Protein AF-A0A924EHX4-F1 (afdb_monomer_lite)

pLDDT: mean 89.59, std 8.91, range [45.78, 98.62]

Sequence (194 aa):
MASSVKQGIFYFLFAVLLLPLLQLYLPFVKSAPLSGIGSAPDVNFSFADWWEGTYQQKKSKYFDDNVGFRADFVRVNSQLNYSVFNYIHAGHIIEGEQNYLYMSDYIDSYYGRDFIGADSIRRQMVKLKAVQDTLQKLRKTLVLAYAPSKEFMYPEYIPAKLRGKRTTTNFETYLHTGTSVGINQLDLNTWYCG

Radius of gyration: 26.52 Å; chains: 1; bounding box: 53×53×74 Å

Secondary structure (DSSP, 8-state):
-HHHHHHHHHHHHHHHHHHHHHHHHS--S-PPPPTT-PPPPP----HHHHHTTHHHHHHHHHHHHH-TTHHHHHHHHHHHHHHHH---SSTTEEE-GGG-EEEHHHHHHHHTTT---HHHHHHHHHHHHHHHHHHHHTT----EEEPPPHHHH-GGGS-GGG-------HHHHHHHHHHHHT--EEETHHHHT-

Foldseek 3Di:
DVVVVVVVVVVVVVCVVCVQVCCLVPVPDDDDDDPPDDAQDQDDDDPVCVVVVVNVVSNVSNCVRRGHCPRVVVVVVQVCCCPPVVDHPPVQWDQFAPRDIDGNVVLCLQQAVVPPDLVVLLVVLVVVLVVQVVCVVVVHHDEAEDDDDPCLVCVVRGHPVSDDHRDDGPVVSNVVSNVVSVHHYHYCSVVNVD

Structure (mmCIF, N/CA/C/O backbone):
data_AF-A0A924EHX4-F1
#
_entry.id   AF-A0A924EHX4-F1
#
loop_
_atom_site.group_PDB
_atom_site.id
_atom_site.type_symbol
_atom_site.label_atom_id
_atom_site.label_alt_id
_atom_site.label_comp_id
_atom_site.label_asym_id
_atom_site.label_entity_id
_atom_site.label_seq_id
_atom_site.pdbx_PDB_ins_code
_atom_site.Cartn_x
_atom_site.Cartn_y
_atom_site.Cartn_z
_atom_site.occupancy
_atom_site.B_iso_or_equiv
_atom_site.auth_seq_id
_atom_site.auth_comp_id
_atom_site.auth_asym_id
_atom_site.auth_atom_id
_atom_site.pdbx_PDB_model_num
ATOM 1 N N . MET A 1 1 ? 28.072 -10.530 -50.686 1.00 57.59 1 MET A N 1
ATOM 2 C CA . MET A 1 1 ? 26.978 -11.048 -49.829 1.00 57.59 1 MET A CA 1
ATOM 3 C C . MET A 1 1 ? 27.155 -10.705 -48.349 1.00 57.59 1 MET A C 1
ATOM 5 O O . MET A 1 1 ? 26.275 -10.054 -47.810 1.00 57.59 1 MET A O 1
ATOM 9 N N . ALA A 1 2 ? 28.274 -11.038 -47.689 1.00 61.12 2 ALA A N 1
ATOM 10 C CA . ALA A 1 2 ? 28.452 -10.763 -46.249 1.00 61.12 2 ALA A CA 1
ATOM 11 C C . ALA A 1 2 ? 28.410 -9.266 -45.849 1.00 61.12 2 ALA A C 1
ATOM 13 O O . ALA A 1 2 ? 27.991 -8.938 -44.744 1.00 61.12 2 ALA A O 1
ATOM 14 N N . SER A 1 3 ? 28.816 -8.349 -46.737 1.00 72.19 3 SER A N 1
ATOM 15 C CA . SER A 1 3 ? 28.782 -6.895 -46.487 1.00 72.19 3 SER A CA 1
ATOM 16 C C . SER A 1 3 ? 27.354 -6.326 -46.474 1.00 72.19 3 SER A C 1
ATOM 18 O O . SER A 1 3 ? 27.003 -5.588 -45.558 1.00 72.19 3 SER A O 1
ATOM 20 N N . SER A 1 4 ? 26.502 -6.751 -47.410 1.00 81.12 4 SER A N 1
ATOM 21 C CA . SER A 1 4 ? 25.101 -6.317 -47.501 1.00 81.12 4 SER A CA 1
ATOM 22 C C . SER A 1 4 ? 24.267 -6.794 -46.307 1.00 81.12 4 SER A C 1
ATOM 24 O O . SER A 1 4 ? 23.422 -6.058 -45.810 1.00 81.12 4 SER A O 1
ATOM 26 N N . VAL A 1 5 ? 24.552 -7.996 -45.786 1.00 89.88 5 VAL A N 1
ATOM 27 C CA . VAL A 1 5 ? 23.907 -8.518 -44.566 1.00 89.88 5 VAL A CA 1
ATOM 28 C C . VAL A 1 5 ? 24.309 -7.700 -43.336 1.00 89.88 5 VAL A C 1
ATOM 30 O O . VAL A 1 5 ? 23.451 -7.324 -42.543 1.00 89.88 5 VAL A O 1
ATOM 33 N N . LYS A 1 6 ? 25.597 -7.357 -43.195 1.00 90.38 6 LYS A N 1
ATOM 34 C CA . LYS A 1 6 ? 26.084 -6.507 -42.092 1.00 90.38 6 LYS A CA 1
ATOM 35 C C . LYS A 1 6 ? 25.454 -5.113 -42.114 1.00 90.38 6 LYS A C 1
ATOM 37 O O . LYS A 1 6 ? 25.056 -4.616 -41.067 1.00 90.38 6 LYS A O 1
ATOM 42 N N . GLN A 1 7 ? 25.333 -4.506 -43.295 1.00 92.00 7 GLN A N 1
ATOM 43 C CA . GLN A 1 7 ? 24.655 -3.217 -43.466 1.00 92.00 7 GLN A CA 1
ATOM 44 C C . GLN A 1 7 ? 23.169 -3.311 -43.106 1.00 92.00 7 GLN A C 1
ATOM 46 O O . GLN A 1 7 ? 22.667 -2.459 -42.379 1.00 92.00 7 GLN A O 1
ATOM 51 N N . GLY A 1 8 ? 22.485 -4.378 -43.532 1.00 94.50 8 GLY A N 1
ATOM 52 C CA . GLY A 1 8 ? 21.091 -4.626 -43.160 1.00 94.50 8 GLY A CA 1
ATOM 53 C C . GLY A 1 8 ? 20.887 -4.725 -41.645 1.00 94.50 8 GLY A C 1
ATOM 54 O O . GLY A 1 8 ? 20.010 -4.060 -41.100 1.00 94.50 8 GLY A O 1
ATOM 55 N N . ILE A 1 9 ? 21.741 -5.485 -40.950 1.00 93.38 9 ILE A N 1
ATOM 56 C CA . ILE A 1 9 ? 21.707 -5.601 -39.482 1.00 93.38 9 ILE A CA 1
ATOM 57 C C . ILE A 1 9 ? 21.968 -4.244 -38.821 1.00 93.38 9 ILE A C 1
ATOM 59 O O . ILE A 1 9 ? 21.272 -3.883 -37.875 1.00 93.38 9 ILE A O 1
ATOM 63 N N . PHE A 1 10 ? 22.940 -3.478 -39.321 1.00 95.12 10 PHE A N 1
ATOM 64 C CA . PHE A 1 10 ? 23.245 -2.151 -38.791 1.00 95.12 10 PHE A CA 1
ATOM 65 C C . PHE A 1 10 ? 22.041 -1.208 -38.888 1.00 95.12 10 PHE A C 1
ATOM 67 O O . PHE A 1 10 ? 21.652 -0.621 -37.882 1.00 95.12 10 PHE A O 1
ATOM 74 N N . TYR A 1 11 ? 21.414 -1.098 -40.064 1.00 95.38 11 TYR A N 1
ATOM 75 C CA . TYR A 1 11 ? 20.243 -0.235 -40.238 1.00 95.38 11 TYR A CA 1
ATOM 76 C C . TYR A 1 11 ? 19.065 -0.678 -39.378 1.00 95.38 11 TYR A C 1
ATOM 78 O O . TYR A 1 11 ? 18.378 0.164 -38.808 1.00 95.38 11 TYR A O 1
ATOM 86 N N . PHE A 1 12 ? 18.861 -1.988 -39.239 1.00 95.06 12 PHE A N 1
ATOM 87 C CA . PHE A 1 12 ? 17.832 -2.525 -38.362 1.00 95.06 12 PHE A CA 1
ATOM 88 C C . PHE A 1 12 ? 18.074 -2.141 -36.896 1.00 95.06 12 PHE A C 1
ATOM 90 O O . PHE A 1 12 ? 17.191 -1.568 -36.264 1.00 95.06 12 PHE A O 1
ATOM 97 N N . LEU A 1 13 ? 19.275 -2.388 -36.362 1.00 94.38 13 LEU A N 1
ATOM 98 C CA . LEU A 1 13 ? 19.617 -2.031 -34.981 1.00 94.38 13 LEU A CA 1
ATOM 99 C C . LEU A 1 13 ? 19.514 -0.523 -34.741 1.00 94.38 13 LEU A C 1
ATOM 101 O O . LEU A 1 13 ? 19.000 -0.093 -33.710 1.00 94.38 13 LEU A O 1
ATOM 105 N N . PHE A 1 14 ? 19.960 0.279 -35.707 1.00 94.12 14 PHE A N 1
ATOM 106 C CA . PHE A 1 14 ? 19.865 1.730 -35.636 1.00 94.12 14 PHE A CA 1
ATOM 107 C C . PHE A 1 14 ? 18.404 2.204 -35.618 1.00 94.12 14 PHE A C 1
ATOM 109 O O . PHE A 1 14 ? 18.040 3.044 -34.799 1.00 94.12 14 PHE A O 1
ATOM 116 N N . ALA A 1 15 ? 17.542 1.618 -36.454 1.00 92.94 15 ALA A N 1
ATOM 117 C CA . ALA A 1 15 ? 16.111 1.910 -36.456 1.00 92.94 15 ALA A CA 1
ATOM 118 C C . ALA A 1 15 ? 15.440 1.520 -35.129 1.00 92.94 15 ALA A C 1
ATOM 120 O O . ALA A 1 15 ? 14.659 2.301 -34.590 1.00 92.94 15 ALA A 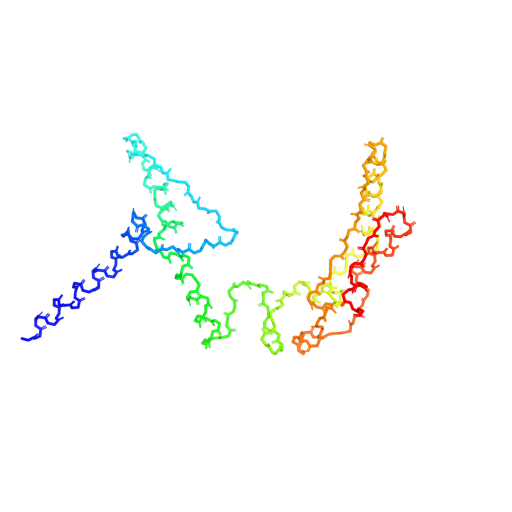O 1
ATOM 121 N N . VAL A 1 16 ? 15.780 0.354 -34.568 1.00 91.38 16 VAL A N 1
ATOM 122 C CA . VAL A 1 16 ? 15.277 -0.094 -33.257 1.00 91.38 16 VAL A CA 1
ATOM 123 C C . VAL A 1 16 ? 15.702 0.865 -32.142 1.00 91.38 16 VAL A C 1
ATOM 125 O O . VAL A 1 16 ? 14.892 1.183 -31.277 1.00 91.38 16 VAL A O 1
ATOM 128 N N . LEU A 1 17 ? 16.936 1.374 -32.176 1.00 89.38 17 LEU A N 1
ATOM 129 C CA . LEU A 1 17 ? 17.446 2.315 -31.175 1.00 89.38 17 LEU A CA 1
ATOM 130 C C . LEU A 1 17 ? 16.775 3.694 -31.264 1.00 89.38 17 LEU A C 1
ATOM 132 O O . LEU A 1 17 ? 16.553 4.337 -30.240 1.00 89.38 17 LEU A O 1
ATOM 136 N N . LEU A 1 18 ? 16.416 4.141 -32.470 1.00 90.56 18 LEU A N 1
ATOM 137 C CA . LEU A 1 18 ? 15.699 5.404 -32.676 1.00 90.56 18 LEU A CA 1
ATOM 138 C C . LEU A 1 18 ? 14.196 5.307 -32.393 1.00 90.56 18 LEU A C 1
ATOM 140 O O . LEU A 1 18 ? 13.548 6.333 -32.185 1.00 90.56 18 LEU A O 1
ATOM 144 N N . LEU A 1 19 ? 13.630 4.100 -32.364 1.00 90.50 19 LEU A N 1
ATOM 145 C CA . LEU A 1 19 ? 12.193 3.884 -32.221 1.00 90.50 19 LEU A CA 1
ATOM 146 C C . LEU A 1 19 ? 11.598 4.487 -30.924 1.00 90.50 19 LEU A C 1
ATOM 148 O O . LEU A 1 19 ? 10.579 5.173 -31.029 1.00 90.50 19 LEU A O 1
ATOM 152 N N . PRO A 1 20 ? 12.206 4.336 -29.725 1.00 89.88 20 PRO A N 1
ATOM 153 C CA . PRO A 1 20 ? 11.718 4.988 -28.504 1.00 89.88 20 PRO A CA 1
ATOM 154 C C . PRO A 1 20 ? 11.757 6.518 -28.575 1.00 89.88 20 PRO A C 1
ATOM 156 O O . PRO A 1 20 ? 10.890 7.191 -28.022 1.00 89.88 20 PRO A O 1
ATOM 159 N N . LEU A 1 21 ? 12.746 7.077 -29.276 1.00 88.19 21 LEU A N 1
ATOM 160 C CA . LEU A 1 21 ? 12.875 8.521 -29.453 1.00 88.19 21 LEU A CA 1
ATOM 161 C C . LEU A 1 21 ? 11.815 9.051 -30.425 1.00 88.19 21 LEU A C 1
ATOM 163 O O . LEU A 1 21 ? 11.180 10.064 -30.147 1.00 88.19 21 LEU A O 1
ATOM 167 N N . LEU A 1 22 ? 11.558 8.335 -31.523 1.00 90.19 22 LEU A N 1
ATOM 168 C CA . LEU A 1 22 ? 10.464 8.657 -32.442 1.00 90.19 22 LEU A CA 1
ATOM 169 C C . LEU A 1 22 ? 9.109 8.604 -31.737 1.00 90.19 22 LEU A C 1
ATOM 171 O O . LEU A 1 22 ? 8.325 9.532 -31.880 1.00 90.19 22 LEU A O 1
ATOM 175 N N . GLN A 1 23 ? 8.860 7.568 -30.937 1.00 89.88 23 GLN A N 1
ATOM 176 C CA . GLN A 1 23 ? 7.620 7.415 -30.176 1.00 89.88 23 GLN A CA 1
ATOM 177 C C . GLN A 1 23 ? 7.416 8.518 -29.123 1.00 89.88 23 GLN A C 1
ATOM 179 O O . GLN A 1 23 ? 6.276 8.853 -28.809 1.00 89.88 23 GLN A O 1
ATOM 184 N N . LEU A 1 24 ? 8.492 9.090 -28.575 1.00 86.56 24 LEU A N 1
ATOM 185 C CA . LEU A 1 24 ? 8.406 10.221 -27.647 1.00 86.56 24 LEU A CA 1
ATOM 186 C C . LEU A 1 24 ? 7.885 11.490 -28.339 1.00 86.56 24 LEU A C 1
ATOM 188 O O . LEU A 1 24 ? 6.991 12.152 -27.820 1.00 86.56 24 LEU A O 1
ATOM 192 N N . TYR A 1 25 ? 8.425 11.827 -29.512 1.00 85.38 25 TYR A N 1
ATOM 193 C CA . TYR A 1 25 ? 8.024 13.036 -30.244 1.00 85.38 25 TYR A CA 1
ATOM 194 C C . TYR A 1 25 ? 6.755 12.848 -31.082 1.00 85.38 25 TYR A C 1
ATOM 196 O O . TYR A 1 25 ? 6.004 13.796 -31.303 1.00 85.38 25 TYR A O 1
ATOM 204 N N . LEU A 1 26 ? 6.516 11.628 -31.551 1.00 87.56 26 LEU A N 1
ATOM 205 C CA . LEU A 1 26 ? 5.367 11.230 -32.350 1.00 87.56 26 LEU A CA 1
ATOM 206 C C . LEU A 1 26 ? 4.716 10.037 -31.642 1.00 87.56 26 LEU A C 1
ATOM 208 O O . LEU A 1 26 ? 5.092 8.903 -31.923 1.00 87.56 26 LEU A O 1
ATOM 212 N N . PRO A 1 27 ? 3.760 10.245 -30.721 1.00 81.31 27 PRO A N 1
ATOM 213 C CA . PRO A 1 27 ? 3.124 9.156 -29.983 1.00 81.31 27 PRO A CA 1
ATOM 214 C C . PRO A 1 27 ? 2.136 8.391 -30.877 1.00 81.31 27 PRO A C 1
ATOM 216 O O . PRO A 1 27 ? 0.917 8.494 -30.734 1.00 81.31 27 PRO A O 1
ATOM 219 N N . PHE A 1 28 ? 2.665 7.634 -31.840 1.00 88.12 28 PHE A N 1
ATOM 220 C CA . PHE A 1 28 ? 1.877 6.836 -32.779 1.00 88.12 28 PHE A CA 1
ATOM 221 C C . PHE A 1 28 ? 1.312 5.573 -32.118 1.00 88.12 28 PHE A C 1
ATOM 223 O O . PHE A 1 28 ? 0.269 5.077 -32.545 1.00 88.12 28 PHE A O 1
ATOM 230 N N . VAL A 1 29 ? 1.935 5.088 -31.038 1.00 86.12 29 VAL A N 1
ATOM 231 C CA . VAL A 1 29 ? 1.348 4.077 -30.146 1.00 86.12 29 VAL A CA 1
ATOM 232 C C . VAL A 1 29 ? 0.762 4.741 -28.902 1.00 86.12 29 VAL A C 1
ATOM 234 O O . VAL A 1 29 ? 1.423 5.525 -28.226 1.00 86.12 29 VAL A O 1
ATOM 237 N N . LYS A 1 30 ? -0.487 4.413 -28.566 1.00 83.50 30 LYS A N 1
ATOM 238 C CA . LYS A 1 30 ? -1.110 4.850 -27.311 1.00 83.50 30 LYS A CA 1
ATOM 239 C C . LYS A 1 30 ? -0.819 3.833 -26.213 1.00 83.50 30 LYS A C 1
ATOM 241 O O . LYS A 1 30 ? -1.496 2.812 -26.123 1.00 83.50 30 LYS A O 1
ATOM 246 N N . SER A 1 31 ? 0.156 4.131 -25.366 1.00 81.12 31 SER A N 1
ATOM 247 C CA . SER A 1 31 ? 0.485 3.304 -24.202 1.00 81.12 31 SER A CA 1
ATOM 248 C C . SER A 1 31 ? -0.308 3.774 -22.986 1.00 81.12 31 SER A C 1
ATOM 250 O O . SER A 1 31 ? -0.342 4.965 -22.676 1.00 81.12 31 SER A O 1
ATOM 252 N N . ALA A 1 32 ? -0.950 2.850 -22.268 1.00 81.94 32 ALA A N 1
ATOM 253 C CA . ALA A 1 32 ? -1.577 3.205 -20.995 1.00 81.94 32 ALA A CA 1
ATOM 254 C C . ALA A 1 32 ? -0.490 3.607 -19.975 1.00 81.94 32 ALA A C 1
ATOM 256 O O . ALA A 1 32 ? 0.532 2.916 -19.907 1.00 81.94 32 ALA A O 1
ATOM 257 N N . PRO A 1 33 ? -0.692 4.657 -19.159 1.00 79.81 33 PRO A N 1
ATOM 258 C CA . PRO A 1 33 ? 0.315 5.122 -18.207 1.00 79.81 33 PRO A CA 1
ATOM 259 C C . PRO A 1 33 ? 0.622 4.075 -17.126 1.00 79.81 33 PRO A C 1
ATOM 261 O O . PRO A 1 33 ? -0.158 3.150 -16.877 1.00 79.81 33 PRO A O 1
ATOM 264 N N . LEU A 1 34 ? 1.777 4.218 -16.474 1.00 77.62 34 LEU A N 1
ATOM 265 C CA . LEU A 1 34 ? 2.089 3.471 -15.255 1.00 77.62 34 LEU A CA 1
ATOM 266 C C . LEU A 1 34 ? 1.391 4.142 -14.068 1.00 77.62 34 LEU A C 1
ATOM 268 O O . LEU A 1 34 ? 1.415 5.364 -13.939 1.00 77.62 34 LEU A O 1
ATOM 272 N N . SER A 1 35 ? 0.761 3.347 -13.205 1.00 72.62 35 SER A N 1
ATOM 273 C CA . SER A 1 35 ? 0.104 3.864 -12.002 1.00 72.62 35 SER A CA 1
ATOM 274 C C . SER A 1 35 ? 1.139 4.201 -10.924 1.00 72.62 35 SER A C 1
ATOM 276 O O . SER A 1 35 ? 2.095 3.451 -10.735 1.00 72.62 35 SER A O 1
ATOM 278 N N . GLY A 1 36 ? 0.946 5.315 -10.211 1.00 66.62 36 GLY A N 1
ATOM 279 C CA . GLY A 1 36 ? 1.745 5.677 -9.032 1.00 66.62 36 GLY A CA 1
ATOM 280 C C . GLY A 1 36 ? 3.137 6.266 -9.298 1.00 66.62 36 GLY A C 1
ATOM 281 O O . GLY A 1 36 ? 3.860 6.526 -8.341 1.00 66.62 36 GLY A O 1
ATOM 282 N N . ILE A 1 37 ? 3.516 6.511 -10.557 1.00 68.19 37 ILE A N 1
ATOM 283 C CA . ILE A 1 37 ? 4.790 7.149 -10.924 1.00 68.19 37 ILE A CA 1
ATOM 284 C C . ILE A 1 37 ? 4.482 8.476 -11.621 1.00 68.19 37 ILE A C 1
ATOM 286 O O . ILE A 1 37 ? 3.849 8.490 -12.674 1.00 68.19 37 ILE A O 1
ATOM 290 N N . GLY A 1 38 ? 4.912 9.591 -11.028 1.00 68.25 38 GLY A N 1
ATOM 291 C CA . GLY A 1 38 ? 4.883 10.896 -11.689 1.00 68.25 38 GLY A CA 1
ATOM 292 C C . GLY A 1 38 ? 6.051 11.035 -12.664 1.00 68.25 38 GLY A C 1
ATOM 293 O O . GLY A 1 38 ? 7.150 10.574 -12.364 1.00 68.25 38 GLY A O 1
ATOM 294 N N . SER A 1 39 ? 5.823 11.677 -13.808 1.00 76.50 39 SER A N 1
ATOM 295 C CA . SER A 1 39 ? 6.885 12.004 -14.764 1.00 76.50 39 SER A CA 1
ATOM 296 C C . SER A 1 39 ? 7.491 13.369 -14.458 1.00 76.50 39 SER A C 1
ATOM 298 O O . SER A 1 39 ? 6.762 14.317 -14.149 1.00 76.50 39 SER A O 1
ATOM 300 N N . ALA A 1 40 ? 8.813 13.501 -14.582 1.00 81.38 40 ALA A N 1
ATOM 301 C CA . ALA A 1 40 ? 9.446 14.814 -14.564 1.00 81.38 40 ALA A CA 1
ATOM 302 C C . ALA A 1 40 ? 8.864 15.722 -15.673 1.00 81.38 40 ALA A C 1
ATOM 304 O O . ALA A 1 40 ? 8.600 15.233 -16.778 1.00 81.38 40 ALA A O 1
ATOM 305 N N . PRO A 1 41 ? 8.647 17.024 -15.397 1.00 82.75 41 PRO A N 1
ATOM 306 C CA . PRO A 1 41 ? 8.157 17.974 -16.390 1.00 82.75 41 PRO A CA 1
ATOM 307 C C . PRO A 1 41 ? 9.235 18.280 -17.431 1.00 82.75 41 PRO A C 1
ATOM 309 O O . PRO A 1 41 ? 10.430 18.236 -17.128 1.00 82.75 41 PRO A O 1
ATOM 312 N N . ASP A 1 42 ? 8.810 18.620 -18.649 1.00 84.75 42 ASP A N 1
ATOM 313 C CA . ASP A 1 42 ? 9.754 19.077 -19.664 1.00 84.75 42 ASP A CA 1
ATOM 314 C C . ASP A 1 42 ? 10.294 20.473 -19.323 1.00 84.75 42 ASP A C 1
ATOM 316 O O . ASP A 1 42 ? 9.609 21.297 -18.710 1.00 84.75 42 ASP A O 1
ATOM 320 N N . VAL A 1 43 ? 11.532 20.738 -19.731 1.00 87.50 43 VAL A N 1
ATOM 321 C CA . VAL A 1 43 ? 12.224 22.005 -19.508 1.00 87.50 43 VAL A CA 1
ATOM 322 C C . VAL A 1 43 ? 12.550 22.694 -20.823 1.00 87.50 43 VAL A C 1
ATOM 324 O O . VAL A 1 43 ? 13.069 22.088 -21.765 1.00 87.50 43 VAL A O 1
ATOM 327 N N . ASN A 1 44 ? 12.267 23.994 -20.866 1.00 89.69 44 ASN A N 1
ATOM 328 C CA . ASN A 1 44 ? 12.635 24.844 -21.988 1.00 89.69 44 ASN A CA 1
ATOM 329 C C . ASN A 1 44 ? 14.134 25.138 -21.969 1.00 89.69 44 ASN A C 1
ATOM 331 O O . ASN A 1 44 ? 14.764 25.217 -20.913 1.00 89.69 44 ASN A O 1
ATOM 335 N N . PHE A 1 45 ? 14.697 25.324 -23.157 1.00 90.38 45 PHE A N 1
ATOM 336 C CA . PHE A 1 45 ? 16.093 25.698 -23.303 1.00 90.38 45 PHE A CA 1
ATOM 337 C C . PHE A 1 45 ? 16.338 27.127 -22.802 1.00 90.38 45 PHE A C 1
ATOM 339 O O . PHE A 1 45 ? 15.621 28.058 -23.166 1.00 90.38 45 PHE A O 1
ATOM 346 N N . SER A 1 46 ? 17.390 27.288 -22.002 1.00 91.19 46 SER A N 1
ATOM 347 C CA . SER A 1 46 ? 17.916 28.564 -21.518 1.00 91.19 46 SER A CA 1
ATOM 348 C C . SER A 1 46 ? 19.434 28.511 -21.640 1.00 91.19 46 SER A C 1
ATOM 350 O O . SER A 1 46 ? 20.054 27.532 -21.228 1.00 91.19 46 SER A O 1
ATOM 352 N N . PHE A 1 47 ? 20.043 29.546 -22.223 1.00 90.94 47 PHE A N 1
ATOM 353 C CA . PHE A 1 47 ? 21.498 29.587 -22.390 1.00 90.94 47 PHE A CA 1
ATOM 354 C C . PHE A 1 47 ? 22.227 29.618 -21.037 1.00 90.94 47 PHE A C 1
ATOM 356 O O . PHE A 1 47 ? 23.268 28.982 -20.896 1.00 90.94 47 PHE A O 1
ATOM 363 N N . ALA A 1 48 ? 21.649 30.292 -20.037 1.00 91.94 48 ALA A N 1
ATOM 364 C CA . ALA A 1 48 ? 22.170 30.306 -18.672 1.00 91.94 48 ALA A CA 1
ATOM 365 C C . ALA A 1 48 ? 22.134 28.896 -18.057 1.00 91.94 48 ALA A C 1
ATOM 367 O O . ALA A 1 48 ? 23.174 28.3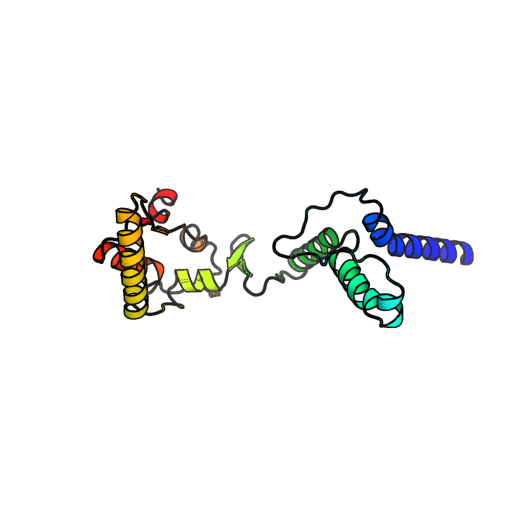69 -17.673 1.00 91.94 48 ALA A O 1
ATOM 368 N N . ASP A 1 49 ? 20.974 28.231 -18.090 1.00 89.81 49 ASP A N 1
ATOM 369 C CA . ASP A 1 49 ? 20.797 26.865 -17.577 1.00 89.81 49 ASP A CA 1
ATOM 370 C C . ASP A 1 49 ? 21.674 25.845 -18.323 1.00 89.81 49 ASP A C 1
ATOM 372 O O . ASP A 1 49 ? 22.106 24.850 -17.740 1.00 89.81 49 ASP A O 1
ATOM 376 N N . TRP A 1 50 ? 21.933 26.066 -19.617 1.00 92.31 50 TRP A N 1
ATOM 377 C CA . TRP A 1 50 ? 22.818 25.223 -20.421 1.00 92.31 50 TRP A CA 1
ATOM 378 C C . TRP A 1 50 ? 24.287 25.392 -20.032 1.00 92.31 50 TRP A C 1
ATOM 380 O O . TRP A 1 50 ? 24.990 24.388 -19.900 1.00 92.31 50 TRP A O 1
ATOM 390 N N . TRP A 1 51 ? 24.737 26.634 -19.829 1.00 94.31 51 TRP A N 1
ATOM 391 C CA . TRP A 1 51 ? 26.100 26.941 -19.391 1.00 94.31 51 TRP A CA 1
ATOM 392 C C . TRP A 1 51 ? 26.366 26.442 -17.966 1.00 94.31 51 TRP A C 1
ATOM 394 O O . TRP A 1 51 ? 27.436 25.913 -17.677 1.00 94.31 51 TRP A O 1
ATOM 404 N N . GLU A 1 52 ? 25.367 26.544 -17.091 1.00 92.88 52 GLU A N 1
ATOM 405 C CA . GLU A 1 52 ? 25.413 26.049 -15.711 1.00 92.88 52 GLU A CA 1
ATOM 406 C C . GLU A 1 52 ? 25.215 24.524 -15.597 1.00 92.88 52 GLU A C 1
ATOM 408 O O . GLU A 1 52 ? 25.380 23.955 -14.519 1.00 92.88 52 GLU A O 1
ATOM 413 N N . GLY A 1 53 ? 24.848 23.838 -16.686 1.00 90.38 53 GLY A N 1
ATOM 414 C CA . GLY A 1 53 ? 24.633 22.387 -16.714 1.00 90.38 53 GLY A CA 1
ATOM 415 C C . GLY A 1 53 ? 23.284 21.916 -16.147 1.00 90.38 53 GLY A C 1
ATOM 416 O O . GLY A 1 53 ? 22.988 20.716 -16.149 1.00 90.38 53 GLY A O 1
ATOM 417 N N . THR A 1 54 ? 22.445 22.831 -15.657 1.00 91.88 54 THR A N 1
ATOM 418 C CA . THR A 1 54 ? 21.157 22.506 -15.028 1.00 91.88 54 THR A CA 1
ATOM 419 C C . THR A 1 54 ? 20.102 22.093 -16.053 1.00 91.88 54 THR A C 1
ATOM 421 O O . THR A 1 54 ? 19.251 21.252 -15.750 1.00 91.88 54 THR A O 1
ATOM 424 N N . TYR A 1 55 ? 20.181 22.602 -17.287 1.00 91.31 55 TYR A N 1
ATOM 425 C CA . TYR A 1 55 ? 19.314 22.183 -18.390 1.00 91.31 55 TYR A CA 1
ATOM 426 C C . TYR A 1 55 ? 19.498 20.693 -18.709 1.00 91.31 55 TYR A C 1
ATOM 428 O O . TYR A 1 55 ? 18.523 19.951 -18.792 1.00 91.31 55 TYR A O 1
ATOM 436 N N . GLN A 1 56 ? 20.743 20.231 -18.828 1.00 91.50 56 GLN A N 1
ATOM 437 C CA . GLN A 1 56 ? 21.104 18.861 -19.191 1.00 91.50 56 GLN A CA 1
ATOM 438 C C . GLN A 1 56 ? 20.633 17.874 -18.120 1.00 91.50 56 GLN A C 1
ATOM 440 O O . GLN A 1 56 ? 20.053 16.845 -18.453 1.00 91.50 56 GLN A O 1
ATOM 445 N N . GLN A 1 57 ? 20.811 18.214 -16.839 1.00 90.44 57 GLN A N 1
ATOM 446 C CA . GLN A 1 57 ? 20.343 17.389 -15.720 1.00 90.44 57 GLN A CA 1
ATOM 447 C C . GLN A 1 57 ? 18.817 17.241 -15.723 1.00 90.44 57 GLN A C 1
ATOM 449 O O . GLN A 1 57 ? 18.294 16.127 -15.658 1.00 90.44 57 GLN A O 1
ATOM 454 N N . LYS A 1 58 ? 18.090 18.361 -15.842 1.00 90.19 58 LYS A N 1
ATOM 455 C CA . LYS A 1 58 ? 16.621 18.353 -15.863 1.00 90.19 58 LYS A CA 1
ATOM 456 C C . LYS A 1 58 ? 16.081 17.639 -17.106 1.00 90.19 58 LYS A C 1
ATOM 458 O O . LYS A 1 58 ? 15.157 16.837 -16.995 1.00 90.19 58 LYS A O 1
ATOM 463 N N . LYS A 1 59 ? 16.685 17.876 -18.274 1.00 89.94 59 LYS A N 1
ATOM 464 C CA . LYS A 1 59 ? 16.288 17.244 -19.537 1.00 89.94 59 LYS A CA 1
ATOM 465 C C . LYS A 1 59 ? 16.591 15.742 -19.547 1.00 89.94 59 LYS A C 1
ATOM 467 O O . LYS A 1 59 ? 15.767 14.980 -20.036 1.00 89.94 59 LYS A O 1
ATOM 472 N N . SER A 1 60 ? 17.708 15.302 -18.960 1.00 88.31 60 SER A N 1
ATOM 473 C CA . SER A 1 60 ? 18.004 13.872 -18.772 1.00 88.31 60 SER A CA 1
ATOM 474 C C . SER A 1 60 ? 16.932 13.205 -17.918 1.00 88.31 60 SER A C 1
ATOM 476 O O . SER A 1 60 ? 16.353 12.214 -18.343 1.00 88.31 60 SER A O 1
ATOM 478 N N . LYS A 1 61 ? 16.582 13.809 -16.774 1.00 88.00 61 LYS A N 1
ATOM 479 C CA . LYS A 1 61 ? 15.515 13.297 -15.904 1.00 88.00 61 LYS A CA 1
ATOM 480 C C . LYS A 1 61 ? 14.169 13.213 -16.633 1.00 88.00 61 LYS A C 1
ATOM 482 O O . LYS A 1 61 ? 13.452 12.230 -16.488 1.00 88.00 61 LYS A O 1
ATOM 487 N N . TYR A 1 62 ? 13.841 14.224 -17.441 1.00 88.94 62 TYR A N 1
ATOM 488 C CA . TYR A 1 62 ? 12.664 14.184 -18.307 1.00 88.94 62 TYR A CA 1
ATOM 489 C C . TYR A 1 62 ? 12.707 12.986 -19.263 1.00 88.94 62 TYR A C 1
ATOM 491 O O . TYR A 1 62 ? 11.731 12.245 -19.338 1.00 88.94 62 TYR A O 1
ATOM 499 N N . PHE A 1 63 ? 13.819 12.761 -19.966 1.00 86.81 63 PHE A N 1
ATOM 500 C CA . PHE A 1 63 ? 13.943 11.625 -20.880 1.00 86.81 63 PHE A CA 1
ATOM 501 C C . PHE A 1 63 ? 13.866 10.272 -20.160 1.00 86.81 63 PHE A C 1
ATOM 503 O O . PHE A 1 63 ? 13.177 9.382 -20.653 1.00 86.81 63 PHE A O 1
ATOM 510 N N . ASP A 1 64 ? 14.484 10.124 -18.988 1.00 84.25 64 ASP A N 1
ATOM 511 C CA . ASP A 1 64 ? 14.444 8.885 -18.196 1.00 84.25 64 ASP A CA 1
ATOM 512 C C . ASP A 1 64 ? 13.006 8.497 -17.792 1.00 84.25 64 ASP A C 1
ATOM 514 O O . ASP A 1 64 ? 12.631 7.317 -17.778 1.00 84.25 64 ASP A O 1
ATOM 518 N N . ASP A 1 65 ? 12.174 9.500 -17.506 1.00 84.06 65 ASP A N 1
ATOM 519 C CA . ASP A 1 65 ? 10.783 9.307 -17.092 1.00 84.06 65 ASP A CA 1
ATOM 520 C C . ASP A 1 65 ? 9.803 9.228 -18.275 1.00 84.06 65 ASP A C 1
ATOM 522 O O . ASP A 1 65 ? 8.734 8.624 -18.144 1.00 84.06 65 ASP A O 1
ATOM 526 N N . ASN A 1 66 ? 10.152 9.802 -19.431 1.00 83.06 66 ASN A N 1
ATOM 527 C CA . ASN A 1 66 ? 9.241 9.978 -20.568 1.00 83.06 66 ASN A CA 1
ATOM 528 C C . ASN A 1 66 ? 9.689 9.278 -21.859 1.00 83.06 66 ASN A C 1
ATOM 530 O O . ASN A 1 66 ? 9.032 9.455 -22.879 1.00 83.06 66 ASN A O 1
ATOM 534 N N . VAL A 1 67 ? 10.763 8.480 -21.862 1.00 87.06 67 VAL A N 1
ATOM 535 C CA . VAL A 1 67 ? 11.189 7.747 -23.068 1.00 87.06 67 VAL A CA 1
ATOM 536 C C . VAL A 1 67 ? 10.023 6.955 -23.682 1.00 87.06 67 VAL A C 1
ATOM 538 O O . VAL A 1 67 ? 9.209 6.351 -22.974 1.00 87.06 67 VAL A O 1
ATOM 541 N N . GLY A 1 68 ? 9.917 6.960 -25.015 1.00 88.38 68 GLY A N 1
ATOM 542 C CA . GLY A 1 68 ? 8.860 6.230 -25.710 1.00 88.38 68 GLY A CA 1
ATOM 543 C C . GLY A 1 68 ? 8.876 4.742 -25.351 1.00 88.38 68 GLY A C 1
ATOM 544 O O . GLY A 1 68 ? 9.932 4.158 -25.120 1.00 88.38 68 GLY A O 1
ATOM 545 N N . PHE A 1 69 ? 7.693 4.131 -25.273 1.00 89.00 69 PHE A N 1
ATOM 546 C CA . PHE A 1 69 ? 7.489 2.735 -24.857 1.00 89.00 69 PHE A CA 1
ATOM 547 C C . PHE A 1 69 ? 7.932 2.377 -23.431 1.00 89.00 69 PHE A C 1
ATOM 549 O O . PHE A 1 69 ? 7.859 1.205 -23.066 1.00 89.00 69 PHE A O 1
ATOM 556 N N . ARG A 1 70 ? 8.331 3.334 -22.577 1.00 86.88 70 ARG A N 1
ATOM 557 C CA . ARG A 1 70 ? 8.741 3.042 -21.189 1.00 86.88 70 ARG A CA 1
ATOM 558 C C . ARG A 1 70 ? 7.725 2.174 -20.449 1.00 86.88 70 ARG A C 1
ATOM 560 O O . ARG A 1 70 ? 8.089 1.160 -19.860 1.00 86.88 70 ARG A O 1
ATOM 567 N N . ALA A 1 71 ? 6.449 2.555 -20.497 1.00 87.06 71 ALA A N 1
ATOM 568 C CA . ALA A 1 71 ? 5.377 1.811 -19.840 1.00 87.06 71 ALA A CA 1
ATOM 569 C C . ALA A 1 71 ? 5.244 0.380 -20.384 1.00 87.06 71 ALA A C 1
ATOM 571 O O . ALA A 1 71 ? 5.049 -0.559 -19.613 1.00 87.06 71 ALA A O 1
ATOM 572 N N . ASP A 1 72 ? 5.387 0.209 -21.696 1.00 89.69 72 ASP A N 1
ATOM 573 C CA . ASP A 1 72 ? 5.261 -1.086 -22.358 1.00 89.69 72 ASP A CA 1
ATOM 574 C C . ASP A 1 72 ? 6.449 -1.991 -22.029 1.00 89.69 72 ASP A C 1
ATOM 576 O O . ASP A 1 72 ? 6.250 -3.140 -21.647 1.00 89.69 72 ASP A O 1
ATOM 580 N N . PHE A 1 73 ? 7.677 -1.469 -22.070 1.00 89.50 73 PHE A N 1
ATOM 581 C CA . PHE A 1 73 ? 8.875 -2.226 -21.710 1.00 89.50 73 PHE A CA 1
ATOM 582 C C . PHE A 1 73 ? 8.897 -2.622 -20.238 1.00 89.50 73 PHE A C 1
ATOM 584 O O . PHE A 1 73 ? 9.255 -3.757 -19.928 1.00 89.50 73 PHE A O 1
ATOM 591 N N . VAL A 1 74 ? 8.454 -1.743 -19.334 1.00 87.94 74 VAL A N 1
ATOM 592 C CA . VAL A 1 74 ? 8.293 -2.098 -17.917 1.00 87.94 74 VAL A CA 1
ATOM 593 C C . VAL A 1 74 ? 7.312 -3.262 -17.770 1.00 87.94 74 VAL A C 1
ATOM 595 O O . VAL A 1 74 ? 7.632 -4.235 -17.095 1.00 87.94 74 VAL A O 1
ATOM 598 N N . ARG A 1 75 ? 6.156 -3.220 -18.446 1.00 88.00 75 ARG A N 1
ATOM 599 C CA . ARG A 1 75 ? 5.159 -4.303 -18.392 1.00 88.00 75 ARG A CA 1
ATOM 600 C C . ARG A 1 75 ? 5.660 -5.604 -19.004 1.00 88.00 75 ARG A C 1
ATOM 602 O O . ARG A 1 75 ? 5.467 -6.652 -18.399 1.00 88.00 75 ARG A O 1
ATOM 609 N N . VAL A 1 76 ? 6.310 -5.549 -20.166 1.00 90.31 76 VAL A N 1
ATOM 610 C CA . VAL A 1 76 ? 6.905 -6.728 -20.812 1.00 90.31 76 VAL A CA 1
ATOM 611 C C . VAL A 1 76 ? 7.957 -7.343 -19.900 1.00 90.31 76 VAL A C 1
ATOM 613 O O . VAL A 1 76 ? 7.934 -8.549 -19.679 1.00 90.31 76 VAL A O 1
ATOM 616 N N . ASN A 1 77 ? 8.826 -6.525 -19.303 1.00 89.56 77 ASN A N 1
ATOM 617 C CA . ASN A 1 77 ? 9.805 -7.004 -18.340 1.00 89.56 77 ASN A CA 1
ATOM 618 C C . ASN A 1 77 ? 9.120 -7.649 -17.125 1.00 89.56 77 ASN A C 1
ATOM 620 O O . ASN A 1 77 ? 9.472 -8.761 -16.746 1.00 89.56 77 ASN A O 1
ATOM 624 N N . SER A 1 78 ? 8.102 -7.016 -16.536 1.00 86.06 78 SER A N 1
ATOM 625 C CA . SER A 1 78 ? 7.341 -7.615 -15.431 1.00 86.06 78 SER A CA 1
ATOM 626 C C . SER A 1 78 ? 6.678 -8.941 -15.823 1.00 86.06 78 SER A C 1
ATOM 628 O O . SER A 1 78 ? 6.765 -9.902 -15.063 1.00 86.06 78 SER A O 1
ATOM 630 N N . GLN A 1 79 ? 6.077 -9.029 -17.013 1.00 88.19 79 GLN A N 1
ATOM 631 C CA . GLN A 1 79 ? 5.428 -10.245 -17.509 1.00 88.19 79 GLN A CA 1
ATOM 632 C C . GLN A 1 79 ? 6.433 -11.367 -17.774 1.00 88.19 79 GLN A C 1
ATOM 634 O O . GLN A 1 79 ? 6.159 -12.515 -17.432 1.00 88.19 79 GLN A O 1
ATOM 639 N N . LEU A 1 80 ? 7.586 -11.061 -18.372 1.00 88.69 80 LEU A N 1
ATOM 640 C CA . LEU A 1 80 ? 8.654 -12.037 -18.591 1.00 88.69 80 LEU A CA 1
ATOM 641 C C . LEU A 1 80 ? 9.172 -12.570 -17.259 1.00 88.69 80 LEU A C 1
ATOM 643 O O . LEU A 1 80 ? 9.303 -13.778 -17.092 1.00 88.69 80 LEU A O 1
ATOM 647 N N . ASN A 1 81 ? 9.390 -11.681 -16.290 1.00 85.06 81 ASN A N 1
ATOM 648 C CA . ASN A 1 81 ? 9.846 -12.087 -14.969 1.00 85.06 81 ASN A CA 1
ATOM 649 C C . ASN A 1 81 ? 8.834 -12.967 -14.236 1.00 85.06 81 ASN A C 1
ATOM 651 O O . ASN A 1 81 ? 9.223 -13.961 -13.628 1.00 85.06 81 ASN A O 1
ATOM 655 N N . TYR A 1 82 ? 7.544 -12.662 -14.363 1.00 85.19 82 TYR A N 1
ATOM 656 C CA . TYR A 1 82 ? 6.493 -13.522 -13.836 1.00 85.19 82 TYR A CA 1
ATOM 657 C C . TYR A 1 82 ? 6.443 -14.872 -14.568 1.00 85.19 82 TYR A C 1
ATOM 659 O O . TYR A 1 82 ? 6.544 -15.913 -13.939 1.00 85.19 82 TYR A O 1
ATOM 667 N N . SER A 1 83 ? 6.376 -14.875 -15.900 1.00 85.19 83 SER A N 1
ATOM 668 C CA . SER A 1 83 ? 6.114 -16.098 -16.682 1.00 85.19 83 SER A CA 1
ATOM 669 C C . SER A 1 83 ? 7.303 -17.060 -16.738 1.00 85.19 83 SER A C 1
ATOM 671 O O . SER A 1 83 ? 7.108 -18.265 -16.852 1.00 85.19 83 SER A O 1
ATOM 673 N N . VAL A 1 84 ? 8.534 -16.534 -16.731 1.00 85.44 84 VAL A N 1
ATOM 674 C CA . VAL A 1 84 ? 9.761 -17.333 -16.894 1.00 85.44 84 VAL A CA 1
ATOM 675 C C . VAL A 1 84 ? 10.397 -17.658 -15.546 1.00 85.44 84 VAL A C 1
ATOM 677 O O . VAL A 1 84 ? 10.931 -18.751 -15.371 1.00 85.44 84 VAL A O 1
ATOM 680 N N . PHE A 1 85 ? 10.347 -16.723 -14.593 1.00 81.12 85 PHE A N 1
ATOM 681 C CA . PHE A 1 85 ? 11.065 -16.840 -13.322 1.00 81.12 85 PHE A CA 1
ATOM 682 C C . PHE A 1 85 ? 10.145 -16.913 -12.096 1.00 81.12 85 PHE A C 1
ATOM 684 O O . PHE A 1 85 ? 10.662 -17.034 -10.987 1.00 81.12 85 PHE A O 1
ATOM 691 N N . ASN A 1 86 ? 8.814 -16.832 -12.261 1.00 75.06 86 ASN A N 1
ATOM 692 C CA . ASN A 1 86 ? 7.841 -16.702 -11.164 1.00 75.06 86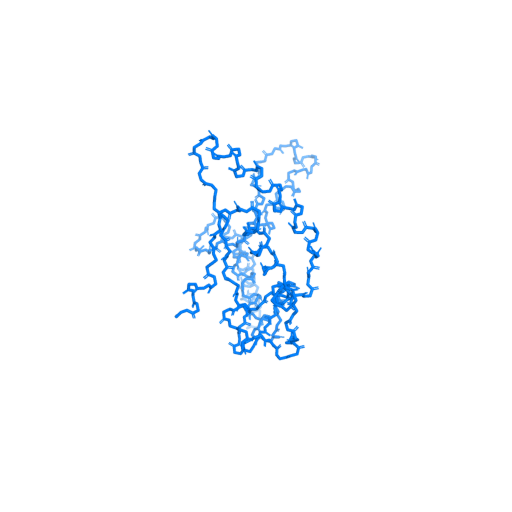 ASN A CA 1
ATOM 693 C C . ASN A 1 86 ? 8.244 -15.598 -10.166 1.00 75.06 86 ASN A C 1
ATOM 695 O O . ASN A 1 86 ? 8.103 -15.738 -8.951 1.00 75.06 86 ASN A O 1
ATOM 699 N N . TYR A 1 87 ? 8.811 -14.503 -10.688 1.00 75.31 87 TYR A N 1
ATOM 700 C CA . TYR A 1 87 ? 9.370 -13.418 -9.890 1.00 75.31 87 TYR A CA 1
ATOM 701 C C . TYR A 1 87 ? 8.536 -12.144 -10.014 1.00 75.31 87 TYR A C 1
ATOM 703 O O . TYR A 1 87 ? 8.371 -11.578 -11.099 1.00 75.31 87 TYR A O 1
ATOM 711 N N . ILE A 1 88 ? 8.056 -11.652 -8.871 1.00 76.44 88 ILE A N 1
ATOM 712 C CA . ILE A 1 88 ? 7.246 -10.439 -8.778 1.00 76.44 88 ILE A CA 1
ATOM 713 C C . ILE A 1 88 ? 8.108 -9.314 -8.200 1.00 76.44 88 ILE A C 1
ATOM 715 O O . ILE A 1 88 ? 8.599 -9.397 -7.081 1.00 76.44 88 ILE A O 1
ATOM 719 N N . HIS A 1 89 ? 8.285 -8.241 -8.975 1.00 62.66 89 HIS A N 1
ATOM 720 C CA . HIS A 1 89 ? 9.150 -7.109 -8.611 1.00 62.66 89 HIS A CA 1
ATOM 721 C C . HIS A 1 89 ? 8.576 -6.222 -7.496 1.00 62.66 89 HIS A C 1
ATOM 723 O O . HIS A 1 89 ? 9.307 -5.457 -6.870 1.00 62.66 89 HIS A O 1
ATOM 729 N N . ALA A 1 90 ? 7.265 -6.276 -7.261 1.00 67.44 90 ALA A N 1
ATOM 730 C CA . ALA A 1 90 ? 6.632 -5.522 -6.192 1.00 67.44 90 ALA A CA 1
ATOM 731 C C . ALA A 1 90 ? 6.933 -6.221 -4.860 1.00 67.44 90 ALA A C 1
ATOM 733 O O . ALA A 1 90 ? 6.361 -7.271 -4.584 1.00 67.44 90 ALA A O 1
ATOM 734 N N . GLY A 1 91 ? 7.835 -5.640 -4.061 1.00 65.19 91 GLY A N 1
ATOM 735 C CA . GLY A 1 91 ? 8.519 -6.281 -2.923 1.00 65.19 91 GLY A CA 1
ATOM 736 C C . GLY A 1 91 ? 7.659 -6.870 -1.797 1.00 65.19 91 GLY A C 1
ATOM 737 O O . GLY A 1 91 ? 8.210 -7.466 -0.881 1.00 65.19 91 GLY A O 1
ATOM 738 N N . HIS A 1 92 ? 6.335 -6.754 -1.874 1.00 78.69 92 HIS A N 1
ATOM 739 C CA . HIS A 1 92 ? 5.393 -7.309 -0.901 1.00 78.69 92 HIS A CA 1
ATOM 740 C C . HIS A 1 92 ? 4.339 -8.220 -1.536 1.00 78.69 92 HIS A C 1
ATOM 742 O O . HIS A 1 92 ? 3.477 -8.723 -0.824 1.00 78.69 92 HIS A O 1
ATOM 748 N N . ILE A 1 93 ? 4.370 -8.436 -2.858 1.00 85.06 93 ILE A N 1
ATOM 749 C CA . ILE A 1 93 ? 3.399 -9.294 -3.537 1.00 85.06 93 ILE A CA 1
ATOM 750 C C . ILE A 1 93 ? 3.885 -10.742 -3.518 1.00 85.06 93 ILE A C 1
ATOM 752 O O . ILE A 1 93 ? 4.978 -11.060 -3.983 1.00 85.06 93 ILE A O 1
ATOM 756 N N . ILE A 1 94 ? 3.034 -11.622 -3.009 1.00 86.25 94 ILE A N 1
ATOM 757 C CA . ILE A 1 94 ? 3.255 -13.055 -2.902 1.00 86.25 94 ILE A CA 1
ATOM 758 C C . ILE A 1 94 ? 2.252 -13.765 -3.802 1.00 86.25 94 ILE A C 1
ATOM 760 O O . ILE A 1 94 ? 1.053 -13.489 -3.760 1.00 86.25 94 ILE A O 1
ATOM 764 N N . GLU A 1 95 ? 2.745 -14.707 -4.598 1.00 88.44 95 GLU A N 1
ATOM 765 C CA . GLU A 1 95 ? 1.894 -15.623 -5.344 1.00 88.44 95 GLU A CA 1
ATOM 766 C C . GLU A 1 95 ? 1.324 -16.706 -4.417 1.00 88.44 95 GLU A C 1
ATOM 768 O O . GLU A 1 95 ? 2.057 -17.455 -3.767 1.00 88.44 95 GLU A O 1
ATOM 773 N N . GLY A 1 96 ? -0.001 -16.727 -4.336 1.00 88.19 96 GLY A N 1
ATOM 774 C CA . GLY A 1 96 ? -0.853 -17.713 -3.689 1.00 88.19 96 GLY A CA 1
ATOM 775 C C . GLY A 1 96 ? -1.186 -18.900 -4.578 1.00 88.19 96 GLY A C 1
ATOM 776 O O . GLY A 1 96 ? -0.690 -19.054 -5.692 1.00 88.19 96 GLY A O 1
ATOM 777 N N . GLU A 1 97 ? -2.049 -19.765 -4.063 1.00 90.19 97 GLU A N 1
ATOM 778 C CA . GLU A 1 97 ? -2.557 -20.909 -4.812 1.00 90.19 97 GLU A CA 1
ATOM 779 C C . GLU A 1 97 ? -3.450 -20.419 -5.963 1.00 90.19 97 GLU A C 1
ATOM 781 O O . GLU A 1 97 ? -4.067 -19.358 -5.887 1.00 90.19 97 GLU A O 1
ATOM 786 N N . GLN A 1 98 ? -3.480 -21.171 -7.066 1.00 89.38 98 GLN A N 1
ATOM 787 C CA . GLN A 1 98 ? -4.248 -20.814 -8.268 1.00 89.38 98 GLN A CA 1
ATOM 788 C C . GLN A 1 98 ? -3.934 -19.408 -8.828 1.00 89.38 98 GLN A C 1
ATOM 790 O O . GLN A 1 98 ? -4.818 -18.720 -9.336 1.00 89.38 98 GLN A O 1
ATOM 795 N N . ASN A 1 99 ? -2.668 -18.980 -8.757 1.00 86.06 99 ASN A N 1
ATOM 796 C CA . ASN A 1 99 ? -2.174 -17.688 -9.260 1.00 86.06 99 ASN A CA 1
ATOM 797 C C . ASN A 1 99 ? -2.802 -16.459 -8.569 1.00 86.06 99 ASN A C 1
ATOM 799 O O . ASN A 1 99 ? -2.804 -15.349 -9.110 1.00 86.06 99 ASN A O 1
ATOM 803 N N . TYR A 1 100 ? -3.353 -16.618 -7.361 1.00 89.81 100 TYR A N 1
ATOM 804 C CA . TYR A 1 100 ? -3.870 -15.486 -6.599 1.00 89.81 100 TYR A CA 1
ATOM 805 C C . TYR A 1 100 ? -2.724 -14.641 -6.045 1.00 89.81 100 TYR A C 1
ATOM 807 O O . TYR A 1 100 ? -1.946 -15.100 -5.226 1.00 89.81 100 TYR A O 1
ATOM 815 N N . LEU A 1 101 ? -2.660 -13.361 -6.402 1.00 90.31 101 LEU A N 1
ATOM 816 C CA . LEU A 1 101 ? -1.673 -12.447 -5.816 1.00 90.31 101 LEU A CA 1
ATOM 817 C C . LEU A 1 101 ? -2.154 -11.867 -4.478 1.00 90.31 101 LEU A C 1
ATOM 819 O O . LEU A 1 101 ? -3.278 -11.364 -4.406 1.00 90.31 101 LEU A O 1
ATOM 823 N N . TYR A 1 102 ? -1.305 -11.910 -3.456 1.00 91.12 102 TYR A N 1
ATOM 824 C CA . TYR A 1 102 ? -1.543 -11.375 -2.111 1.00 91.12 102 TYR A CA 1
ATOM 825 C C . TYR A 1 102 ? -0.454 -10.391 -1.713 1.00 91.12 102 TYR A C 1
ATOM 827 O O . TYR A 1 102 ? 0.644 -10.455 -2.253 1.00 91.12 102 TYR A O 1
ATOM 835 N N . MET A 1 103 ? -0.726 -9.518 -0.743 1.00 90.25 103 MET A N 1
ATOM 836 C CA . MET A 1 103 ? 0.323 -8.720 -0.108 1.00 90.25 103 MET A CA 1
ATOM 837 C C . MET A 1 103 ? 0.719 -9.362 1.224 1.00 90.25 103 MET A C 1
ATOM 839 O O . MET A 1 103 ? -0.164 -9.737 1.995 1.00 90.25 103 MET A O 1
ATOM 843 N N . SER A 1 104 ? 2.020 -9.474 1.512 1.00 90.25 104 SER A N 1
ATOM 844 C CA . SER A 1 104 ? 2.531 -10.026 2.781 1.00 90.25 104 SER A CA 1
ATOM 845 C C . SER A 1 104 ? 1.853 -9.399 3.995 1.00 90.25 104 SER A C 1
ATOM 847 O O . SER A 1 104 ? 1.378 -10.103 4.882 1.00 90.25 104 SER A O 1
ATOM 849 N N . ASP A 1 105 ? 1.737 -8.076 3.975 1.00 91.38 105 ASP A N 1
ATOM 850 C CA . ASP A 1 105 ? 1.278 -7.290 5.114 1.00 91.38 105 ASP A CA 1
ATOM 851 C C . ASP A 1 105 ? -0.208 -7.551 5.394 1.00 91.38 105 ASP A C 1
ATOM 853 O O . ASP A 1 105 ? -0.616 -7.663 6.546 1.00 91.38 105 ASP A O 1
ATOM 857 N N . TYR A 1 106 ? -1.019 -7.755 4.351 1.00 92.75 106 TYR A N 1
ATOM 858 C CA . TYR A 1 106 ? -2.429 -8.104 4.517 1.00 92.75 106 TYR A CA 1
ATOM 859 C C . TYR A 1 106 ? -2.634 -9.554 4.973 1.00 92.75 106 TYR A C 1
ATOM 861 O O . TYR A 1 106 ? -3.572 -9.826 5.725 1.00 92.75 106 TYR A O 1
ATOM 869 N N . ILE A 1 107 ? -1.744 -10.481 4.594 1.00 94.56 107 ILE A N 1
ATOM 870 C CA . ILE A 1 107 ? -1.724 -11.837 5.170 1.00 94.56 107 ILE A CA 1
ATOM 871 C C . ILE A 1 107 ? -1.431 -11.752 6.671 1.00 94.56 107 ILE A C 1
ATOM 873 O O . ILE A 1 107 ? -2.088 -12.421 7.475 1.00 94.56 107 ILE A O 1
ATOM 877 N N . ASP A 1 108 ? -0.476 -10.913 7.063 1.00 94.62 108 ASP A N 1
ATOM 878 C CA . ASP A 1 108 ? -0.132 -10.710 8.465 1.00 94.62 108 ASP A CA 1
ATOM 879 C C . ASP A 1 108 ? -1.289 -10.076 9.248 1.00 94.62 108 ASP A C 1
ATOM 881 O O . ASP A 1 108 ? -1.626 -10.583 10.324 1.00 94.62 108 ASP A O 1
ATOM 885 N N . SER A 1 109 ? -1.980 -9.081 8.679 1.00 94.88 109 SER A N 1
ATOM 886 C CA . SER A 1 109 ? -3.210 -8.519 9.254 1.00 94.88 109 SER A CA 1
ATOM 887 C C . SER A 1 109 ? -4.331 -9.552 9.401 1.00 94.88 109 SER A C 1
ATOM 889 O O . SER A 1 109 ? -5.030 -9.566 10.418 1.00 94.88 109 SER A O 1
ATOM 891 N N . TYR A 1 110 ? -4.497 -10.446 8.421 1.00 95.25 110 TYR A N 1
ATOM 892 C CA . TYR A 1 110 ? -5.529 -11.487 8.446 1.00 95.25 110 TYR A CA 1
ATOM 893 C C . TYR A 1 110 ? -5.317 -12.506 9.575 1.00 95.25 110 TYR A C 1
ATOM 895 O O . TYR A 1 110 ? -6.277 -12.916 10.245 1.00 95.25 110 TYR A O 1
ATOM 903 N N . TYR A 1 111 ? -4.060 -12.895 9.816 1.00 96.12 111 TYR A N 1
ATOM 904 C CA . TYR A 1 111 ? -3.697 -13.802 10.907 1.00 96.12 111 TYR A CA 1
ATOM 905 C C . TYR A 1 111 ? -3.475 -13.099 12.253 1.00 96.12 111 TYR A C 1
ATOM 907 O O . TYR A 1 111 ? -3.431 -13.789 13.268 1.00 96.12 111 TYR A O 1
ATOM 915 N N . GLY A 1 112 ? -3.384 -11.764 12.281 1.00 95.94 112 GLY A N 1
ATOM 916 C CA . GLY A 1 112 ? -3.195 -10.960 13.495 1.00 95.94 112 GLY A CA 1
ATOM 917 C C . GLY A 1 112 ? -1.738 -10.822 13.946 1.00 95.94 112 GLY A C 1
ATOM 918 O O . GLY A 1 112 ? -1.478 -10.555 15.117 1.00 95.94 112 GLY A O 1
ATOM 919 N N . ARG A 1 113 ? -0.775 -11.014 13.039 1.00 96.19 113 ARG A N 1
ATOM 920 C CA . ARG A 1 113 ? 0.670 -10.950 13.336 1.00 96.19 113 ARG A CA 1
ATOM 921 C C . ARG A 1 113 ? 1.186 -9.522 13.511 1.00 96.19 113 ARG A C 1
ATOM 923 O O . ARG A 1 113 ? 2.229 -9.321 14.121 1.00 96.19 113 ARG A O 1
ATOM 930 N N . ASP A 1 114 ? 0.441 -8.547 13.009 1.00 95.94 114 ASP A N 1
ATOM 931 C CA . ASP A 1 114 ? 0.717 -7.111 13.075 1.00 95.94 114 ASP A CA 1
ATOM 932 C C . ASP A 1 114 ? -0.108 -6.401 14.169 1.00 95.94 114 ASP A C 1
ATOM 934 O O . ASP A 1 114 ? -0.292 -5.180 14.135 1.00 95.94 114 ASP A O 1
ATOM 938 N N . PHE A 1 115 ? -0.676 -7.157 15.116 1.00 97.56 115 PHE A N 1
ATOM 939 C CA . PHE A 1 115 ? -1.597 -6.605 16.102 1.00 97.56 115 PHE A CA 1
ATOM 940 C C . PHE A 1 115 ? -0.925 -5.533 16.971 1.00 97.56 115 PHE A C 1
ATOM 942 O O . PHE A 1 115 ? 0.002 -5.809 17.731 1.00 97.56 115 PHE A O 1
ATOM 949 N N . ILE A 1 116 ? -1.433 -4.299 16.910 1.00 97.62 116 ILE A N 1
ATOM 950 C CA . ILE A 1 116 ? -0.795 -3.135 17.555 1.00 97.62 116 ILE A CA 1
ATOM 951 C C . ILE A 1 116 ? -1.167 -2.963 19.038 1.00 97.62 116 ILE A C 1
ATOM 953 O O . ILE A 1 116 ? -0.751 -1.996 19.681 1.00 97.62 116 ILE A O 1
ATOM 957 N N . GLY A 1 117 ? -1.989 -3.865 19.578 1.00 97.56 117 GLY A N 1
ATOM 958 C CA . GLY A 1 117 ? -2.465 -3.825 20.956 1.00 97.56 117 GLY A CA 1
ATOM 959 C C . GLY A 1 117 ? -3.752 -3.016 21.152 1.00 97.56 117 GLY A C 1
ATOM 960 O O . GLY A 1 117 ? -3.958 -1.943 20.573 1.00 97.56 117 GLY A O 1
ATOM 961 N N . ALA A 1 118 ? -4.611 -3.516 22.043 1.00 97.56 118 ALA A N 1
ATOM 962 C CA . ALA A 1 118 ? -5.928 -2.943 22.320 1.00 97.56 118 ALA A CA 1
ATOM 963 C C . ALA A 1 118 ? -5.865 -1.491 22.824 1.00 97.56 118 ALA A C 1
ATOM 965 O O . ALA A 1 118 ? -6.682 -0.664 22.425 1.00 97.56 118 ALA A O 1
ATOM 966 N N . ASP A 1 119 ? -4.863 -1.141 23.636 1.00 97.88 119 ASP A N 1
ATOM 967 C CA . ASP A 1 119 ? -4.709 0.223 24.152 1.00 97.88 119 ASP A CA 1
ATOM 968 C C . ASP A 1 119 ? -4.391 1.240 23.053 1.00 97.88 119 ASP A C 1
ATOM 970 O O . ASP A 1 119 ? -4.880 2.373 23.087 1.00 97.88 119 ASP A O 1
ATOM 974 N N . SER A 1 120 ? -3.578 0.848 22.064 1.00 98.25 120 SER A N 1
ATOM 975 C CA . SER A 1 120 ? -3.261 1.704 20.917 1.00 98.25 120 SER A CA 1
ATOM 976 C C . SER A 1 120 ? -4.518 1.978 20.098 1.00 98.25 120 SER A C 1
ATOM 978 O O . SER A 1 120 ? -4.855 3.137 19.845 1.00 98.25 120 SER A O 1
ATOM 980 N N . ILE A 1 121 ? -5.270 0.920 19.792 1.00 98.44 121 ILE A N 1
ATOM 981 C CA . ILE A 1 121 ? -6.538 0.991 19.061 1.00 98.44 121 ILE A CA 1
ATOM 982 C C . ILE A 1 121 ? -7.563 1.842 19.815 1.00 98.44 121 ILE A C 1
ATOM 984 O O . ILE A 1 121 ? -8.171 2.742 19.237 1.00 98.44 121 ILE A O 1
ATOM 988 N N . ARG A 1 122 ? -7.704 1.645 21.129 1.00 98.25 122 ARG A N 1
ATOM 989 C CA . ARG A 1 122 ? -8.607 2.439 21.968 1.00 98.25 122 ARG A CA 1
ATOM 990 C C . ARG A 1 122 ? -8.264 3.921 21.946 1.00 98.25 122 ARG A C 1
ATOM 992 O O . ARG A 1 122 ? -9.167 4.743 21.799 1.00 98.25 122 ARG A O 1
ATOM 999 N N . ARG A 1 123 ? -6.981 4.291 22.040 1.00 98.44 123 ARG A N 1
ATOM 1000 C CA . ARG A 1 123 ? -6.564 5.701 21.923 1.00 98.44 123 ARG A CA 1
ATOM 1001 C C . ARG A 1 123 ? -6.939 6.296 20.567 1.00 98.44 123 ARG A C 1
ATOM 1003 O O . ARG A 1 123 ? -7.366 7.447 20.517 1.00 98.44 123 ARG A O 1
ATOM 1010 N N . GLN A 1 124 ? -6.791 5.536 19.484 1.00 98.38 124 GLN A N 1
ATOM 1011 C CA . GLN A 1 124 ? -7.173 5.988 18.144 1.00 98.38 124 GLN A CA 1
ATOM 1012 C C . GLN A 1 124 ? -8.692 6.148 18.011 1.00 98.38 124 GLN A C 1
ATOM 1014 O O . GLN A 1 124 ? -9.153 7.189 17.548 1.00 98.38 124 GLN A O 1
ATOM 1019 N N . MET A 1 125 ? -9.475 5.190 18.512 1.00 98.31 125 MET A N 1
ATOM 1020 C CA . MET A 1 125 ? -10.938 5.239 18.450 1.00 98.31 125 MET A CA 1
ATOM 1021 C C . MET A 1 125 ? -11.541 6.359 19.301 1.00 98.31 125 MET A C 1
ATOM 1023 O O . MET A 1 125 ? -12.474 7.027 18.861 1.00 98.31 125 MET A O 1
ATOM 1027 N N . VAL A 1 126 ? -10.970 6.654 20.472 1.00 98.38 126 VAL A N 1
ATOM 1028 C CA . VAL A 1 126 ? -11.382 7.818 21.278 1.00 98.38 126 VAL A CA 1
ATOM 1029 C C . VAL A 1 126 ? -11.113 9.133 20.535 1.00 98.38 126 VAL A C 1
ATOM 1031 O O . VAL A 1 126 ? -11.961 10.025 20.537 1.00 98.38 126 VAL A O 1
ATOM 1034 N N . LYS A 1 127 ? -9.968 9.257 19.849 1.00 98.50 127 LYS A N 1
ATOM 1035 C CA . LYS A 1 127 ? -9.681 10.433 19.009 1.00 98.50 127 LYS A CA 1
ATOM 1036 C C . LYS A 1 127 ? -10.660 10.538 17.839 1.00 98.50 127 LYS A C 1
ATOM 1038 O O . LYS A 1 127 ? -11.175 11.622 17.578 1.00 98.50 127 LYS A O 1
ATOM 1043 N N . LEU A 1 128 ? -10.963 9.423 17.172 1.00 98.44 128 LEU A N 1
ATOM 1044 C CA . LEU A 1 128 ? -11.937 9.391 16.081 1.00 98.44 128 LEU A CA 1
ATOM 1045 C C . LEU A 1 128 ? -13.343 9.779 16.561 1.00 98.44 128 LEU A C 1
ATOM 1047 O O . LEU A 1 128 ? -14.040 10.513 15.864 1.00 98.44 128 LEU A O 1
ATOM 1051 N N . LYS A 1 129 ? -13.737 9.379 17.776 1.00 98.50 129 LYS A N 1
ATOM 1052 C CA . LYS A 1 129 ? -15.013 9.784 18.379 1.00 98.50 129 LYS A CA 1
ATOM 1053 C C . LYS A 1 129 ? -15.112 11.300 18.540 1.00 98.50 129 LYS A C 1
ATOM 1055 O O . LYS A 1 129 ? -16.133 11.881 18.187 1.00 98.50 129 LYS A O 1
ATOM 1060 N N . ALA A 1 130 ? -14.039 11.958 18.983 1.00 98.50 130 ALA A N 1
ATOM 1061 C CA . ALA A 1 130 ? -14.003 13.418 19.083 1.00 98.50 130 ALA A CA 1
ATOM 1062 C C . ALA A 1 130 ? -14.157 14.111 17.712 1.00 98.50 130 ALA A C 1
ATOM 1064 O O . ALA A 1 130 ? -14.803 15.160 17.608 1.00 98.50 130 ALA A O 1
ATOM 1065 N N . VAL A 1 131 ? -13.611 13.509 16.647 1.00 98.56 131 VAL A N 1
ATOM 1066 C CA . VAL A 1 131 ? -13.813 13.977 15.266 1.00 98.56 131 VAL A CA 1
ATOM 1067 C C . VAL A 1 131 ? -15.271 13.793 14.845 1.00 98.56 131 VAL A C 1
ATOM 1069 O O . VAL A 1 131 ? -15.881 14.746 14.362 1.00 98.56 131 VAL A O 1
ATOM 1072 N N . GLN A 1 132 ? -15.851 12.611 15.076 1.00 98.62 132 GLN A N 1
ATOM 1073 C CA . GLN A 1 132 ? -17.261 12.336 14.786 1.00 98.62 132 GLN A CA 1
ATOM 1074 C C . GLN A 1 132 ? -18.187 13.334 15.497 1.00 98.62 132 GLN A C 1
ATOM 1076 O O . GLN A 1 132 ? -19.073 13.894 14.859 1.00 98.62 132 GLN A O 1
ATOM 1081 N N . ASP A 1 133 ? -17.945 13.623 16.776 1.00 98.50 133 ASP A N 1
ATOM 1082 C CA . ASP A 1 133 ? -18.771 14.545 17.567 1.00 98.50 133 ASP A CA 1
ATOM 1083 C C . ASP A 1 133 ? -18.688 15.981 17.059 1.00 98.50 133 ASP A C 1
ATOM 1085 O O . ASP A 1 133 ? -19.686 16.703 17.007 1.00 98.50 133 ASP A O 1
ATOM 1089 N N . THR A 1 134 ? -17.495 16.401 16.644 1.00 98.62 134 THR A N 1
ATOM 1090 C CA . THR A 1 134 ? -17.295 17.707 16.009 1.00 98.62 134 THR A CA 1
ATOM 1091 C C . THR A 1 134 ? -18.039 17.789 14.678 1.00 98.62 134 THR A C 1
ATOM 1093 O O . THR A 1 134 ? -18.755 18.758 14.429 1.00 98.62 134 THR A O 1
ATOM 1096 N N . LEU A 1 135 ? -17.923 16.763 13.834 1.00 98.56 135 LEU A N 1
ATOM 1097 C CA . LEU A 1 135 ? -18.616 16.713 12.547 1.00 98.56 135 LEU A CA 1
ATOM 1098 C C . LEU A 1 135 ? -20.136 16.686 12.721 1.00 98.56 135 LEU A C 1
ATOM 1100 O O . LEU A 1 135 ? -20.837 17.405 12.010 1.00 98.56 135 LEU A O 1
ATOM 1104 N N . GLN A 1 136 ? -20.641 15.964 13.719 1.00 98.12 136 GLN A N 1
ATOM 1105 C CA . GLN A 1 136 ? -22.066 15.918 14.026 1.00 98.12 136 GLN A CA 1
ATOM 1106 C C . GLN A 1 136 ? -22.607 17.297 14.432 1.00 98.12 136 GLN A C 1
ATOM 1108 O O . GLN A 1 136 ? -23.666 17.700 13.950 1.00 98.12 136 GLN A O 1
ATOM 1113 N N . LYS A 1 137 ? -21.860 18.074 15.235 1.00 98.31 137 LYS A N 1
ATOM 1114 C CA . LYS A 1 137 ? -22.203 19.479 15.552 1.00 98.31 137 LYS A CA 1
ATOM 1115 C C . LYS A 1 137 ? -22.256 20.362 14.301 1.00 98.31 137 LYS A C 1
ATOM 1117 O O . LYS A 1 137 ? -23.058 21.289 14.236 1.00 98.31 137 LYS A O 1
ATOM 1122 N N . LEU A 1 138 ? -21.446 20.044 13.292 1.00 98.38 138 LEU A N 1
ATOM 1123 C CA . LEU A 1 138 ? -21.446 20.686 11.975 1.00 98.38 138 LEU A CA 1
ATOM 1124 C C . LEU A 1 138 ? -22.466 20.075 10.997 1.00 98.38 138 LEU A C 1
ATOM 1126 O O . LEU A 1 138 ? -22.415 20.372 9.805 1.00 98.38 138 LEU A O 1
ATOM 1130 N N . ARG A 1 139 ? -23.390 19.231 11.482 1.00 98.25 139 ARG A N 1
ATOM 1131 C CA . ARG A 1 139 ? -24.410 18.527 10.686 1.00 98.25 139 ARG A CA 1
ATOM 1132 C C . ARG A 1 139 ? -23.820 17.628 9.591 1.00 98.25 139 ARG A C 1
ATOM 1134 O O . ARG A 1 139 ? -24.417 17.460 8.531 1.00 98.25 139 ARG A O 1
ATOM 1141 N N . LYS A 1 140 ? -22.646 17.046 9.846 1.00 98.38 140 LYS A N 1
ATOM 1142 C CA . LYS A 1 140 ? -21.982 16.067 8.979 1.00 98.38 140 LYS A CA 1
ATOM 1143 C C . LYS A 1 140 ? -21.936 14.712 9.673 1.00 98.38 140 LYS A C 1
ATOM 1145 O O . LYS A 1 140 ? -21.447 14.600 10.795 1.00 98.38 140 LYS A O 1
ATOM 1150 N N . THR A 1 141 ? -22.402 13.678 8.986 1.00 97.88 141 THR A N 1
ATOM 1151 C CA . THR A 1 141 ? -22.312 12.300 9.474 1.00 97.88 141 THR A CA 1
ATOM 1152 C C . THR A 1 141 ? -20.982 11.699 9.042 1.00 97.88 141 THR A C 1
ATOM 1154 O O . THR A 1 141 ? -20.697 11.618 7.850 1.00 97.88 141 THR A O 1
ATOM 1157 N N . LEU A 1 142 ? -20.171 11.272 10.009 1.00 98.19 142 LEU A N 1
ATOM 1158 C CA . LEU A 1 142 ? -19.017 10.411 9.763 1.00 98.19 142 LEU A CA 1
ATOM 1159 C C . LEU A 1 142 ? -19.461 8.954 9.888 1.00 98.19 142 LEU A C 1
ATOM 1161 O O . LEU A 1 142 ? -20.192 8.628 10.822 1.00 98.19 142 LEU A O 1
ATOM 1165 N N . VAL A 1 143 ? -19.008 8.110 8.962 1.00 97.44 143 VAL A N 1
ATOM 1166 C CA . VAL A 1 143 ? -19.159 6.651 9.003 1.00 97.44 143 VAL A CA 1
ATOM 1167 C C . VAL A 1 143 ? -17.794 6.032 8.722 1.00 97.44 143 VAL A C 1
ATOM 1169 O O . VAL A 1 143 ? -17.168 6.353 7.712 1.00 97.44 143 VAL A O 1
ATOM 1172 N N . LEU A 1 144 ? -17.329 5.159 9.613 1.00 97.31 144 LEU A N 1
ATOM 1173 C CA . LEU A 1 144 ? -16.122 4.363 9.414 1.00 97.31 144 LEU A CA 1
ATOM 1174 C C . LEU A 1 144 ? -16.489 3.064 8.691 1.00 97.31 144 LEU A C 1
ATOM 1176 O O . LEU A 1 144 ? -17.162 2.211 9.263 1.00 97.31 144 LEU A O 1
ATOM 1180 N N . ALA A 1 145 ? -16.053 2.918 7.441 1.00 95.62 145 ALA A N 1
ATOM 1181 C CA . ALA A 1 145 ? -16.307 1.724 6.642 1.00 95.62 145 ALA A CA 1
ATOM 1182 C C . ALA A 1 145 ? -15.087 0.792 6.631 1.00 95.62 145 ALA A C 1
ATOM 1184 O O . ALA A 1 145 ? -13.990 1.205 6.255 1.00 95.62 145 ALA A O 1
ATOM 1185 N N . TYR A 1 146 ? -15.294 -0.469 7.007 1.00 94.12 146 TYR A N 1
ATOM 1186 C CA . TYR A 1 146 ? -14.299 -1.533 6.909 1.00 94.12 146 TYR A CA 1
ATOM 1187 C C . TYR A 1 146 ? -14.495 -2.279 5.596 1.00 94.12 146 TYR A C 1
ATOM 1189 O O . TYR A 1 146 ? -15.490 -2.981 5.429 1.00 94.12 146 TYR A O 1
ATOM 1197 N N . ALA A 1 147 ? -13.566 -2.106 4.659 1.00 91.81 147 ALA A N 1
ATOM 1198 C CA . ALA A 1 147 ? -13.585 -2.825 3.391 1.00 91.81 147 ALA A CA 1
ATOM 1199 C C . ALA A 1 147 ? -13.029 -4.250 3.564 1.00 91.81 147 ALA A C 1
ATOM 1201 O O . ALA A 1 147 ? -12.048 -4.419 4.298 1.00 91.81 147 ALA A O 1
ATOM 1202 N N . PRO A 1 148 ? -13.610 -5.260 2.890 1.00 89.81 148 PRO A N 1
ATOM 1203 C CA . PRO A 1 148 ? -13.082 -6.612 2.941 1.00 89.81 148 PRO A CA 1
ATOM 1204 C C . PRO A 1 148 ? -11.718 -6.694 2.266 1.00 89.81 148 PRO A C 1
ATOM 1206 O O . PRO A 1 148 ? -11.483 -6.082 1.219 1.00 89.81 148 PRO A O 1
ATOM 1209 N N . SER A 1 149 ? -10.824 -7.480 2.860 1.00 90.44 149 SER A N 1
ATOM 1210 C CA . SER A 1 149 ? -9.541 -7.815 2.250 1.00 90.44 149 SER A CA 1
ATOM 1211 C C . SER A 1 149 ? -9.652 -9.112 1.447 1.00 90.44 149 SER A C 1
ATOM 1213 O O . SER A 1 149 ? -10.531 -9.948 1.678 1.00 90.44 149 SER A O 1
ATOM 1215 N N . LYS A 1 150 ? -8.741 -9.305 0.492 1.00 90.38 150 LYS A N 1
ATOM 1216 C CA . LYS A 1 150 ? -8.704 -10.518 -0.336 1.00 90.38 150 LYS A CA 1
ATOM 1217 C C . LYS A 1 150 ? -8.435 -11.767 0.507 1.00 90.38 150 LYS A C 1
ATOM 1219 O O . LYS A 1 150 ? -8.945 -12.837 0.204 1.00 90.38 150 LYS A O 1
ATOM 1224 N N . GLU A 1 151 ? -7.648 -11.616 1.563 1.00 92.88 151 GLU A N 1
ATOM 1225 C CA . GLU A 1 151 ? -7.294 -12.649 2.536 1.00 92.88 151 GLU A CA 1
ATOM 1226 C C . GLU A 1 151 ? -8.507 -13.086 3.355 1.00 92.88 151 GLU A C 1
ATOM 1228 O O . GLU A 1 151 ? -8.623 -14.262 3.682 1.00 92.88 151 GLU A O 1
ATOM 1233 N N . PHE A 1 152 ? -9.424 -12.159 3.647 1.00 90.75 152 PHE A N 1
ATOM 1234 C CA . PHE A 1 152 ? -10.687 -12.485 4.300 1.00 90.75 152 PHE A CA 1
ATOM 1235 C C . PHE A 1 152 ? -11.658 -13.207 3.363 1.00 90.75 152 PHE A C 1
ATOM 1237 O O . PHE A 1 152 ? -12.282 -14.181 3.771 1.00 90.75 152 PHE A O 1
ATOM 1244 N N . MET A 1 153 ? -11.759 -12.748 2.113 1.00 90.81 153 MET A N 1
ATOM 1245 C CA . MET A 1 153 ? -12.696 -13.293 1.124 1.00 90.81 153 MET A CA 1
ATOM 1246 C C . MET A 1 153 ? -12.260 -14.636 0.540 1.00 90.81 153 MET A C 1
ATOM 1248 O O . MET A 1 153 ? -13.107 -15.460 0.217 1.00 90.81 153 MET A O 1
ATOM 1252 N N . TYR A 1 154 ? -10.952 -14.832 0.382 1.00 93.06 154 TYR A N 1
ATOM 1253 C CA . TYR A 1 154 ? -10.373 -16.009 -0.257 1.00 93.06 154 TYR A CA 1
ATOM 1254 C C . TYR A 1 154 ? -9.188 -16.564 0.549 1.00 93.06 154 TYR A C 1
ATOM 1256 O O . TYR A 1 154 ? -8.052 -16.594 0.055 1.00 93.06 154 TYR A O 1
ATOM 1264 N N . PRO A 1 155 ? -9.377 -16.952 1.818 1.00 92.81 155 PRO A N 1
ATOM 1265 C CA . PRO A 1 155 ? -8.292 -17.482 2.640 1.00 92.81 155 PRO A CA 1
ATOM 1266 C C . PRO A 1 155 ? -7.715 -18.799 2.099 1.00 92.81 155 PRO A C 1
ATOM 1268 O O . PRO A 1 155 ? -6.543 -19.109 2.327 1.00 92.81 155 PRO A O 1
ATOM 1271 N N . GLU A 1 156 ? -8.510 -19.562 1.352 1.00 93.69 156 GLU A N 1
ATOM 1272 C CA . GLU A 1 156 ? -8.147 -20.834 0.735 1.00 93.69 156 GLU A CA 1
ATOM 1273 C C . GLU A 1 156 ? -7.092 -20.714 -0.365 1.00 93.69 156 GLU A C 1
ATOM 1275 O O . GLU A 1 156 ? -6.464 -21.718 -0.680 1.00 93.69 156 GLU A O 1
ATOM 1280 N N . TYR A 1 157 ? -6.847 -19.519 -0.916 1.00 95.50 157 TYR A N 1
ATOM 1281 C CA . TYR A 1 157 ? -5.772 -19.316 -1.894 1.00 95.50 157 TYR A CA 1
ATOM 1282 C C . TYR A 1 157 ? -4.513 -18.682 -1.294 1.00 95.50 157 TYR A C 1
ATOM 1284 O O . TYR A 1 157 ? -3.512 -18.512 -1.991 1.00 95.50 157 TYR A O 1
ATOM 1292 N N . ILE A 1 158 ? -4.495 -18.377 0.008 1.00 94.69 158 ILE A N 1
ATOM 1293 C CA . ILE A 1 158 ? -3.267 -17.947 0.693 1.00 94.69 158 ILE A CA 1
ATOM 1294 C C . ILE A 1 158 ? -2.248 -19.099 0.627 1.00 94.69 158 ILE A C 1
ATOM 1296 O O . ILE A 1 158 ? -2.636 -20.230 0.925 1.00 94.69 158 ILE A O 1
ATOM 1300 N N . PRO A 1 159 ? -0.957 -18.866 0.309 1.00 92.75 159 PRO A N 1
ATOM 1301 C CA . PRO A 1 159 ? 0.038 -19.937 0.242 1.00 92.75 159 PRO A CA 1
ATOM 1302 C C . PRO A 1 159 ? 0.073 -20.776 1.523 1.00 92.75 159 PRO A C 1
ATOM 1304 O O . PRO A 1 159 ? 0.255 -20.215 2.606 1.00 92.75 159 PRO A O 1
ATOM 1307 N N . ALA A 1 160 ? -0.015 -22.107 1.415 1.00 92.44 160 ALA A N 1
ATOM 1308 C CA . ALA A 1 160 ? -0.025 -23.017 2.568 1.00 92.44 160 ALA A CA 1
ATOM 1309 C C . ALA A 1 160 ? 1.085 -22.732 3.601 1.00 92.44 160 ALA A C 1
ATOM 1311 O O . ALA A 1 160 ? 0.824 -22.705 4.802 1.00 92.44 160 ALA A O 1
ATOM 1312 N N . LYS A 1 161 ? 2.305 -22.425 3.135 1.00 92.31 161 LYS A N 1
ATOM 1313 C CA . LYS A 1 161 ? 3.469 -22.096 3.984 1.00 92.31 161 LYS A CA 1
ATOM 1314 C C . LYS A 1 161 ? 3.302 -20.831 4.840 1.00 92.31 161 LYS A C 1
ATOM 1316 O O . LYS A 1 161 ? 4.033 -20.656 5.806 1.00 92.31 161 LYS A O 1
ATOM 1321 N N . LEU A 1 162 ? 2.388 -19.937 4.459 1.00 91.88 162 LEU A N 1
ATOM 1322 C CA . LEU A 1 162 ? 2.101 -18.682 5.158 1.00 91.88 162 LEU A CA 1
ATOM 1323 C C . LEU A 1 162 ? 0.801 -18.743 5.958 1.00 91.88 162 LEU A C 1
ATOM 1325 O O . LEU A 1 162 ? 0.461 -17.759 6.616 1.00 91.88 162 LEU A O 1
ATOM 1329 N N . ARG A 1 163 ? 0.065 -19.858 5.919 1.00 93.50 163 ARG A N 1
ATOM 1330 C CA . ARG A 1 163 ? -1.131 -20.028 6.745 1.00 93.50 163 ARG A CA 1
ATOM 1331 C C . ARG A 1 163 ? -0.736 -20.207 8.208 1.00 93.50 163 ARG A C 1
ATOM 1333 O O . ARG A 1 163 ? 0.324 -20.740 8.524 1.00 93.50 163 ARG A O 1
ATOM 1340 N N . GLY A 1 164 ? -1.583 -19.740 9.114 1.00 91.31 164 GLY A N 1
ATOM 1341 C CA . GLY A 1 164 ? -1.340 -19.833 10.548 1.00 91.31 164 GLY A CA 1
ATOM 1342 C C . GLY A 1 164 ? -2.630 -19.876 11.350 1.00 91.31 164 GLY A C 1
ATOM 1343 O O . GLY A 1 164 ? -3.733 -19.833 10.809 1.00 91.31 164 GLY A O 1
ATOM 1344 N N . LYS A 1 165 ? -2.496 -19.951 12.672 1.00 93.00 165 LYS A N 1
ATOM 1345 C CA . LYS A 1 165 ? -3.641 -19.783 13.565 1.00 93.00 165 LYS A CA 1
ATOM 1346 C C . LYS A 1 165 ? -4.047 -18.310 13.563 1.00 93.00 165 LYS A C 1
ATOM 1348 O O . LYS A 1 165 ? -3.199 -17.461 13.822 1.00 93.00 165 LYS A O 1
ATOM 1353 N N . ARG A 1 166 ? -5.324 -18.012 13.303 1.00 93.06 166 ARG A N 1
ATOM 1354 C CA . ARG A 1 166 ? -5.849 -16.654 13.500 1.00 93.06 166 ARG A CA 1
ATOM 1355 C C . ARG A 1 166 ? -5.813 -16.308 14.988 1.00 93.06 166 ARG A C 1
ATOM 1357 O O . ARG A 1 166 ? -6.302 -17.077 15.821 1.00 93.06 166 ARG A O 1
ATOM 1364 N N . THR A 1 167 ? -5.209 -15.172 15.308 1.00 94.56 167 THR A N 1
ATOM 1365 C CA . THR A 1 167 ? -5.226 -14.560 16.639 1.00 94.56 167 THR A CA 1
ATOM 1366 C C . THR A 1 167 ? -6.065 -13.288 16.615 1.00 94.56 167 THR A C 1
ATOM 1368 O O . THR A 1 167 ? -6.667 -12.959 15.597 1.00 94.56 167 THR A O 1
ATOM 1371 N N . THR A 1 168 ? -6.093 -12.557 17.731 1.00 95.12 168 THR A N 1
ATOM 1372 C CA . THR A 1 168 ? -6.688 -11.221 17.786 1.00 95.12 168 THR A CA 1
ATOM 1373 C C . THR A 1 168 ? -6.116 -10.343 16.680 1.00 95.12 168 THR A C 1
ATOM 1375 O O . THR A 1 168 ? -4.902 -10.155 16.600 1.00 95.12 168 THR A O 1
ATOM 1378 N N . THR A 1 169 ? -6.995 -9.807 15.839 1.00 96.56 169 THR A N 1
ATOM 1379 C CA . THR A 1 169 ? -6.604 -8.924 14.738 1.00 96.56 169 THR A CA 1
ATOM 1380 C C . THR A 1 169 ? -6.841 -7.456 15.074 1.00 96.56 169 THR A C 1
ATOM 1382 O O . THR A 1 169 ? -7.648 -7.097 15.944 1.00 96.56 169 THR A O 1
ATOM 1385 N N . ASN A 1 170 ? -6.158 -6.580 14.333 1.00 96.75 170 ASN 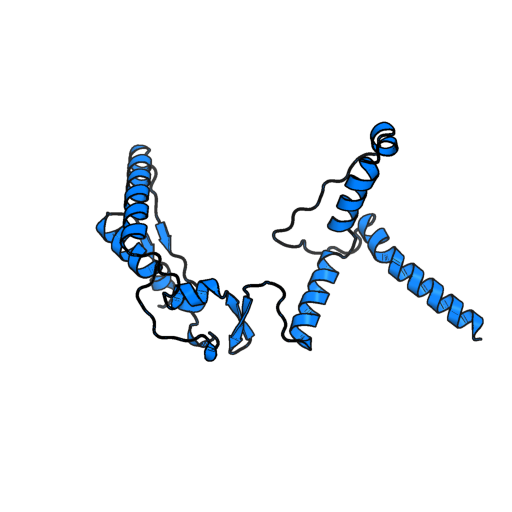A N 1
ATOM 1386 C CA . ASN A 1 170 ? -6.435 -5.148 14.363 1.00 96.75 170 ASN A CA 1
ATOM 1387 C C . ASN A 1 170 ? -7.900 -4.880 13.984 1.00 96.75 170 ASN A C 1
ATOM 1389 O O . ASN A 1 170 ? -8.584 -4.162 14.707 1.00 96.75 170 ASN A O 1
ATOM 1393 N N . PHE A 1 171 ? -8.396 -5.502 12.908 1.00 95.44 171 PHE A N 1
ATOM 1394 C CA . PHE A 1 171 ? -9.771 -5.346 12.424 1.00 95.44 171 PHE A CA 1
ATOM 1395 C C . PHE A 1 171 ? -10.822 -5.638 13.507 1.00 95.44 171 PHE A C 1
ATOM 1397 O O . PHE A 1 171 ? -11.611 -4.752 13.838 1.00 95.44 171 PHE A O 1
ATOM 1404 N N . GLU A 1 172 ? -10.794 -6.831 14.108 1.00 95.25 172 GLU A N 1
ATOM 1405 C CA . GLU A 1 172 ? -11.764 -7.232 15.140 1.00 95.25 172 GLU A CA 1
ATOM 1406 C C . GLU A 1 172 ? -11.724 -6.278 16.341 1.00 95.25 172 GLU A C 1
ATOM 1408 O O . GLU A 1 172 ? -12.759 -5.869 16.872 1.00 95.25 172 GLU A O 1
ATOM 1413 N N . THR A 1 173 ? -10.520 -5.862 16.741 1.00 97.69 173 THR A N 1
ATOM 1414 C CA . THR A 1 173 ? -10.338 -4.966 17.885 1.00 97.69 173 THR A CA 1
ATOM 1415 C C . THR A 1 173 ? -10.806 -3.546 17.577 1.00 97.69 173 THR A C 1
ATOM 1417 O O . THR A 1 173 ? -11.417 -2.914 18.442 1.00 97.69 173 THR A O 1
ATOM 1420 N N . TYR A 1 174 ? -10.569 -3.036 16.362 1.00 98.00 174 TYR A N 1
ATOM 1421 C CA . TYR A 1 174 ? -11.122 -1.758 15.914 1.00 98.00 174 TYR A CA 1
ATOM 1422 C C . TYR A 1 174 ? -12.646 -1.811 15.911 1.00 98.00 174 TYR A C 1
ATOM 1424 O O . TYR A 1 174 ? -13.255 -0.959 16.546 1.00 98.00 174 TYR A O 1
ATOM 1432 N N . LEU A 1 175 ? -13.253 -2.821 15.287 1.00 96.75 175 LEU A N 1
ATOM 1433 C CA . LEU A 1 175 ? -14.708 -2.949 15.188 1.00 96.75 175 LEU A CA 1
ATOM 1434 C C . LEU A 1 175 ? -15.377 -3.008 16.573 1.00 96.75 175 LEU A C 1
ATOM 1436 O O . LEU A 1 175 ? -16.324 -2.269 16.866 1.00 96.75 175 LEU A O 1
ATOM 1440 N N . HIS A 1 176 ? -14.846 -3.846 17.467 1.00 97.06 176 HIS A N 1
ATOM 1441 C CA . HIS A 1 176 ? -15.353 -3.972 18.832 1.00 97.06 176 HIS A CA 1
ATOM 1442 C C . HIS A 1 176 ? -15.181 -2.669 19.628 1.00 97.06 176 HIS A C 1
ATOM 1444 O O . HIS A 1 176 ? -16.114 -2.192 20.278 1.00 97.06 176 HIS A O 1
ATOM 1450 N N . THR A 1 177 ? -14.001 -2.048 19.558 1.00 98.12 177 THR A N 1
ATOM 1451 C CA . THR A 1 177 ? -13.722 -0.809 20.300 1.00 98.12 177 THR A CA 1
ATOM 1452 C C . THR A 1 177 ? -14.506 0.378 19.749 1.00 98.12 177 THR A C 1
ATOM 1454 O O . THR A 1 177 ? -14.970 1.218 20.512 1.00 98.12 177 THR A O 1
ATOM 1457 N N . GLY A 1 178 ? -14.696 0.453 18.435 1.00 97.94 178 GLY A N 1
ATOM 1458 C CA . GLY A 1 178 ? -15.530 1.469 17.799 1.00 97.94 178 GLY A CA 1
ATOM 1459 C C . GLY A 1 178 ? -16.972 1.366 18.259 1.00 97.94 178 GLY A C 1
ATOM 1460 O O . GLY A 1 178 ? -17.591 2.382 18.566 1.00 97.94 178 GLY A O 1
ATOM 1461 N N . THR A 1 179 ? -17.468 0.135 18.403 1.00 97.19 179 THR A N 1
ATOM 1462 C CA . THR A 1 179 ? -18.824 -0.125 18.892 1.00 97.19 179 THR A CA 1
ATOM 1463 C C . THR A 1 179 ? -18.958 0.338 20.339 1.00 97.19 179 THR A C 1
ATOM 1465 O O . THR A 1 179 ? -19.900 1.054 20.670 1.00 97.19 179 THR A O 1
ATOM 1468 N N . SER A 1 180 ? -17.976 0.021 21.191 1.00 97.56 180 SER A N 1
ATOM 1469 C CA . SER A 1 180 ? -18.014 0.399 22.609 1.00 97.56 180 SER A CA 1
ATOM 1470 C C . SER A 1 180 ? -17.894 1.906 22.857 1.00 97.56 180 SER A C 1
ATOM 1472 O O . SER A 1 180 ? -18.461 2.402 23.829 1.00 97.56 180 SER A O 1
ATOM 1474 N N . VAL A 1 181 ? -17.204 2.658 21.988 1.00 97.25 181 VAL A N 1
ATOM 1475 C CA . VAL A 1 181 ? -17.105 4.129 22.100 1.00 97.25 181 VAL A CA 1
ATOM 1476 C C . VAL A 1 181 ? -18.167 4.886 21.287 1.00 97.25 181 VAL A C 1
ATOM 1478 O O . VAL A 1 181 ? -18.206 6.118 21.337 1.00 97.25 181 VAL A O 1
ATOM 1481 N N . GLY A 1 182 ? -19.032 4.183 20.550 1.00 97.69 182 GLY A N 1
ATOM 1482 C CA . GLY A 1 182 ? -20.128 4.775 19.778 1.00 97.69 182 GLY A CA 1
ATOM 1483 C C . GLY A 1 182 ? -19.701 5.440 18.464 1.00 97.69 182 GLY A C 1
ATOM 1484 O O . GLY A 1 182 ? -20.201 6.516 18.127 1.00 97.69 182 GLY A O 1
ATOM 1485 N N . ILE A 1 183 ? -18.757 4.843 17.730 1.00 98.31 183 ILE A N 1
ATOM 1486 C CA . ILE A 1 183 ? -18.464 5.216 16.337 1.00 98.31 183 ILE A CA 1
ATOM 1487 C C . ILE A 1 183 ? -19.558 4.657 15.424 1.00 98.31 183 ILE A C 1
ATOM 1489 O O . ILE A 1 183 ? -19.939 3.492 15.543 1.00 98.31 183 ILE A O 1
ATOM 1493 N N . ASN A 1 184 ? -20.019 5.464 14.470 1.00 97.69 184 ASN A N 1
ATOM 1494 C CA . ASN A 1 184 ? -20.862 4.988 13.378 1.00 97.69 184 ASN A CA 1
ATOM 1495 C C . ASN A 1 184 ? -20.003 4.140 12.435 1.00 97.69 184 ASN A C 1
ATOM 1497 O O . ASN A 1 184 ? -19.074 4.660 11.811 1.00 97.69 184 ASN A O 1
ATOM 1501 N N . GLN A 1 185 ? -20.296 2.848 12.330 1.00 97.06 185 GLN A N 1
ATOM 1502 C CA . GLN A 1 185 ? -19.460 1.894 11.603 1.00 97.06 185 GLN A CA 1
ATOM 1503 C C . GLN A 1 185 ? -20.262 1.125 10.560 1.00 97.06 185 GLN A C 1
ATOM 1505 O O . GLN A 1 185 ? -21.451 0.871 10.741 1.00 97.06 185 GLN A O 1
ATOM 1510 N N . LEU A 1 186 ? -19.580 0.733 9.490 1.00 94.75 186 LEU A N 1
ATOM 1511 C CA . LEU A 1 186 ? -20.095 -0.137 8.445 1.00 94.75 186 LEU A CA 1
ATOM 1512 C C . LEU A 1 186 ? -19.088 -1.262 8.208 1.00 94.75 186 LEU A C 1
ATOM 1514 O O . LEU A 1 186 ? -17.998 -1.014 7.694 1.00 94.75 186 LEU A O 1
ATOM 1518 N N . ASP A 1 187 ? -19.443 -2.486 8.590 1.00 93.44 187 ASP A N 1
ATOM 1519 C CA . ASP A 1 187 ? -18.628 -3.669 8.314 1.00 93.44 187 ASP A CA 1
ATOM 1520 C C . ASP A 1 187 ? -19.061 -4.323 7.001 1.00 93.44 187 ASP A C 1
ATOM 1522 O O . ASP A 1 187 ? -20.059 -5.045 6.947 1.00 93.44 187 ASP A O 1
ATOM 1526 N N . LEU A 1 188 ? -18.303 -4.073 5.933 1.00 90.88 188 LEU A N 1
ATOM 1527 C CA . LEU A 1 188 ? -18.611 -4.622 4.616 1.00 90.88 188 LEU A CA 1
ATOM 1528 C C . LEU A 1 188 ? -18.206 -6.093 4.481 1.00 90.88 188 LEU A C 1
ATOM 1530 O O . LEU A 1 188 ? -18.666 -6.738 3.544 1.00 90.88 188 LEU A O 1
ATOM 1534 N N . ASN A 1 189 ? -17.415 -6.656 5.403 1.00 85.94 189 ASN A N 1
ATOM 1535 C CA . ASN A 1 189 ? -17.099 -8.088 5.375 1.00 85.94 189 ASN A CA 1
ATOM 1536 C C . ASN A 1 189 ? -18.374 -8.935 5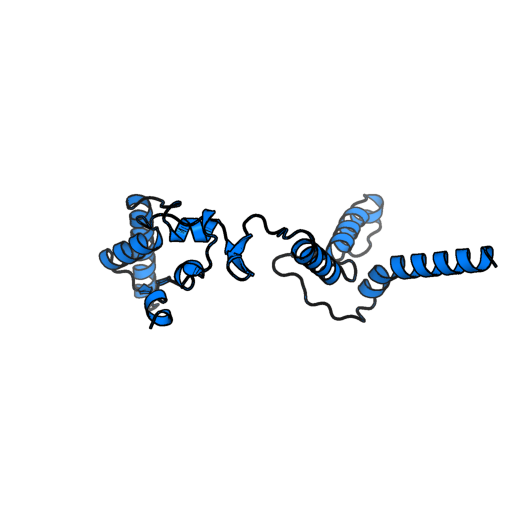.459 1.00 85.94 189 ASN A C 1
ATOM 1538 O O . ASN A 1 189 ? -18.531 -9.905 4.725 1.00 85.94 189 ASN A O 1
ATOM 1542 N N . THR A 1 190 ? -19.326 -8.517 6.298 1.00 82.19 190 THR A N 1
ATOM 1543 C CA . THR A 1 190 ? -20.618 -9.204 6.454 1.00 82.19 190 THR A CA 1
ATOM 1544 C C . THR A 1 190 ? -21.493 -9.171 5.202 1.00 82.19 190 THR A C 1
ATOM 1546 O O . THR A 1 190 ? -22.326 -10.052 5.027 1.00 82.19 190 THR A O 1
ATOM 1549 N N . TRP A 1 191 ? -21.304 -8.185 4.319 1.00 76.75 191 TRP A N 1
ATOM 1550 C CA . TRP A 1 191 ? -22.093 -8.056 3.094 1.00 76.75 191 TRP A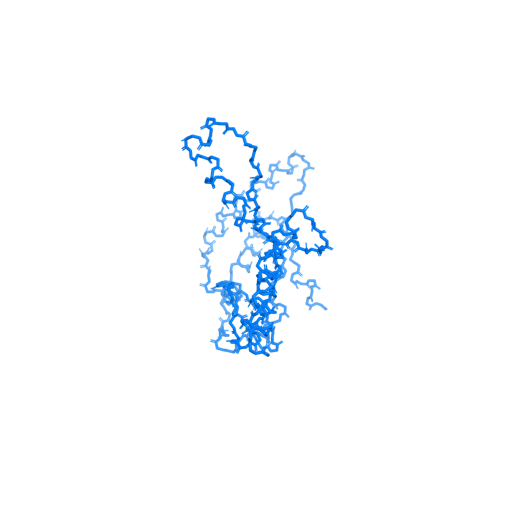 CA 1
ATOM 1551 C C . TRP A 1 191 ? -21.629 -9.051 2.029 1.00 76.75 191 TRP A C 1
ATOM 1553 O O . TRP A 1 191 ? -22.448 -9.703 1.391 1.00 76.75 191 TRP A O 1
ATOM 1563 N N . TYR A 1 192 ? -20.318 -9.167 1.816 1.00 67.12 192 TYR A N 1
ATOM 1564 C CA . TYR A 1 192 ? -19.774 -9.967 0.715 1.00 67.12 192 TYR A CA 1
ATOM 1565 C C . TYR A 1 192 ? -19.705 -11.473 1.010 1.00 67.12 192 TYR A C 1
ATOM 1567 O O . TYR A 1 192 ? -19.546 -12.255 0.078 1.00 67.12 192 TYR A O 1
ATOM 1575 N N . CYS A 1 193 ? -19.837 -11.883 2.273 1.00 58.25 193 CYS A N 1
ATOM 1576 C CA . CYS A 1 193 ? -19.838 -13.291 2.686 1.00 58.25 193 CYS A CA 1
ATOM 1577 C C . CYS A 1 193 ? -21.246 -13.906 2.834 1.00 58.25 193 CYS A C 1
ATOM 1579 O O . CYS A 1 193 ? -21.378 -14.937 3.496 1.00 58.25 193 CYS A O 1
ATOM 1581 N N . GLY A 1 194 ? -22.277 -13.263 2.268 1.00 45.78 194 GLY A N 1
ATOM 1582 C CA . GLY A 1 194 ? -23.672 -13.729 2.254 1.00 45.78 194 GLY A CA 1
ATOM 1583 C C . GLY A 1 194 ? -24.058 -14.496 0.997 1.00 45.78 194 GLY A C 1
ATOM 1584 O O . GLY A 1 194 ? -23.540 -14.151 -0.088 1.00 45.78 194 GLY A O 1
#